Protein AF-A0A356KW93-F1 (afdb_monomer)

Nearest PDB structures (foldseek):
  8a6m-assembly1_A  TM=3.035E-01  e=6.232E+00  Homo sapiens

Solvent-accessible surface area (backbone atoms only — not comparable to full-atom values): 9875 Å² total; per-residue (Å²): 115,71,67,60,53,54,48,51,52,49,48,54,43,50,48,49,53,55,49,53,56,88,62,67,53,87,64,63,71,70,58,55,47,48,52,50,40,52,45,52,51,49,52,53,51,51,53,50,51,52,45,62,73,66,58,76,54,59,74,74,54,46,54,54,52,49,54,52,49,53,39,52,49,26,40,45,45,19,42,51,57,46,67,60,71,78,72,78,74,78,72,75,92,66,85,47,71,52,40,54,49,40,39,51,49,29,60,76,47,74,38,59,39,72,57,42,29,53,52,20,42,54,30,37,48,28,40,59,51,41,37,51,55,46,35,64,72,72,68,52,81,80,75,59,68,68,61,52,46,69,69,50,50,61,31,51,52,29,11,60,54,17,27,56,42,8,42,55,43,34,52,55,53,52,53,61,52,64,76,73,111

Mean predicted aligned error: 10.78 Å

Foldseek 3Di:
DVVVVLVVLVCLLVVVCVCVPPVPPDDPPLVVLLSVLSNVLSVLVVVLVCCVVVVVDDPVVNLVVLLVNLQVNLLSQLCSCQVDPNLVPDDADDPGVLLVSLQCSLLVHQDQLVVSLVSLVSSLVSNVVNNVVNCVVVVHDDDDPVSVCRVRVSSNVSSVNSSVSNVVNNVVVVVVVVVVD

Radius of gyration: 18.68 Å; Cα contacts (8 Å, |Δi|>4): 149; chains: 1; bounding box: 47×28×62 Å

Sequence (181 aa):
MSAVFAGVVAALVLSAFVLYGPLGWEAPHHLTHFLAAQTVLFLLSLGMAVVAWRRLLPARTTLKVGLAYQLLGALVLSVCAFSGDMLLQGVGVKLSWLAVWILLFPLLIPSRPLRSLVVSTLCATTAPAVFFVWSLAEGQALPRLPVLAETFLPYYVCAGLAVVPAWLVFDLGSAATTARD

Secondary structure (DSSP, 8-state):
-HHHHHHHHHHHHHHHHHHHTTT-----HHHHHHHHHHHHHHHHHHHHHHHHHTT-S-HHHHHHHHHHHHHHHHHHHHHHHHSSGGGTS-------HHHHHHHHHHHHS---HHHHHHHHHHHHHHHHHHHHHHHHHHTPPPPPHHHHHHHHHHHHHHHHHTHHHHHHHHHHHHHHHHTT-

Structure (mmCIF, N/CA/C/O backbone):
data_AF-A0A356KW93-F1
#
_entry.id   AF-A0A356KW93-F1
#
loop_
_atom_site.group_PDB
_atom_site.id
_atom_site.type_symbol
_atom_site.label_atom_id
_atom_site.label_alt_id
_atom_site.label_comp_id
_atom_site.label_asym_id
_atom_site.label_entity_id
_atom_site.label_seq_id
_atom_site.pdbx_PDB_ins_code
_atom_site.Cartn_x
_atom_site.Cartn_y
_atom_site.Cartn_z
_atom_site.occupancy
_atom_site.B_iso_or_equiv
_atom_site.auth_seq_id
_atom_site.auth_comp_id
_atom_site.auth_asym_id
_atom_site.auth_atom_id
_atom_site.pdbx_PDB_model_num
ATOM 1 N N . MET A 1 1 ? -21.348 15.995 -2.105 1.00 40.94 1 MET A N 1
ATOM 2 C CA . MET A 1 1 ? -19.996 15.973 -2.720 1.00 40.94 1 MET A CA 1
ATOM 3 C C . MET A 1 1 ? -19.480 14.563 -3.017 1.00 40.94 1 MET A C 1
ATOM 5 O O . MET A 1 1 ? -18.950 14.367 -4.098 1.00 40.94 1 MET A O 1
ATOM 9 N N . SER A 1 2 ? -19.682 13.566 -2.148 1.00 42.00 2 SER A N 1
ATOM 10 C CA . SER A 1 2 ? -19.229 12.172 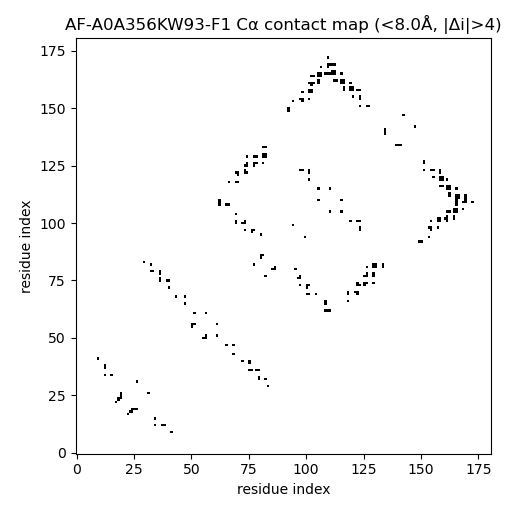-2.353 1.00 42.00 2 SER A CA 1
ATOM 11 C C . SER A 1 2 ? -19.864 11.442 -3.552 1.00 42.00 2 SER A C 1
ATOM 13 O O . SER A 1 2 ? -19.165 10.737 -4.273 1.00 42.00 2 SER A O 1
ATOM 15 N N . ALA A 1 3 ? -21.161 11.643 -3.811 1.00 38.50 3 ALA A N 1
ATOM 16 C CA . ALA A 1 3 ? -21.869 10.973 -4.912 1.00 38.50 3 ALA A CA 1
ATOM 17 C C . ALA A 1 3 ? -21.447 11.464 -6.309 1.00 38.50 3 ALA A C 1
ATOM 19 O O . ALA A 1 3 ? -21.365 10.675 -7.244 1.00 38.50 3 ALA A O 1
ATOM 20 N N . VAL A 1 4 ? -21.126 12.755 -6.437 1.00 41.69 4 VAL A N 1
ATOM 21 C CA . VAL A 1 4 ? -20.664 13.352 -7.701 1.00 41.69 4 VAL A CA 1
ATOM 22 C C . VAL A 1 4 ? -19.267 12.840 -8.044 1.00 41.69 4 VAL A C 1
ATOM 24 O O . VAL A 1 4 ? -19.012 12.479 -9.184 1.00 41.69 4 VAL A O 1
ATOM 27 N N . PHE A 1 5 ? -18.387 12.721 -7.047 1.00 45.88 5 PHE A N 1
ATOM 28 C CA . PHE A 1 5 ? -17.033 12.204 -7.247 1.00 45.88 5 PHE A CA 1
ATOM 29 C C . PHE A 1 5 ? -17.038 10.717 -7.631 1.00 45.88 5 PHE A C 1
ATOM 31 O O . PHE A 1 5 ? -16.378 10.321 -8.586 1.00 45.88 5 PHE A O 1
ATOM 38 N N . ALA A 1 6 ? -17.853 9.904 -6.948 1.00 49.62 6 ALA A N 1
ATOM 39 C CA . ALA A 1 6 ? -18.047 8.500 -7.305 1.00 49.62 6 ALA A CA 1
ATOM 40 C C . ALA A 1 6 ? -18.673 8.340 -8.701 1.00 49.62 6 ALA A C 1
ATOM 42 O O . ALA A 1 6 ? -18.260 7.465 -9.453 1.00 49.62 6 ALA A O 1
ATOM 43 N N . GLY A 1 7 ? -19.622 9.211 -9.061 1.00 47.44 7 GLY A N 1
ATOM 44 C CA . GLY A 1 7 ? -20.246 9.239 -10.382 1.00 47.44 7 GLY A CA 1
ATOM 45 C C . GLY A 1 7 ? -19.276 9.623 -11.496 1.00 47.44 7 GLY A C 1
ATOM 46 O O . GLY A 1 7 ? -19.290 8.991 -12.542 1.00 47.44 7 GLY A O 1
ATOM 47 N N . VAL A 1 8 ? -18.391 10.597 -11.268 1.00 55.81 8 VAL A N 1
ATOM 48 C CA . VAL A 1 8 ? -17.363 11.003 -12.240 1.00 55.81 8 VAL A CA 1
ATOM 49 C C . VAL A 1 8 ? -16.316 9.907 -12.419 1.00 55.81 8 VAL A C 1
ATOM 51 O O . VAL A 1 8 ? -15.980 9.582 -13.551 1.00 55.81 8 VAL A O 1
ATOM 54 N N . VAL A 1 9 ? -15.848 9.279 -11.335 1.00 58.38 9 VAL A N 1
ATOM 55 C CA . VAL A 1 9 ? -14.897 8.157 -11.428 1.00 58.38 9 VAL A CA 1
ATOM 56 C C . VAL A 1 9 ? -15.543 6.957 -12.117 1.00 58.38 9 VAL A C 1
ATOM 58 O O . VAL A 1 9 ? -14.952 6.400 -13.034 1.00 58.38 9 VAL A O 1
ATOM 61 N N . ALA A 1 10 ? -16.777 6.600 -11.751 1.00 59.19 10 ALA A N 1
ATOM 62 C CA . ALA A 1 10 ? -17.516 5.533 -12.417 1.00 59.19 10 ALA A CA 1
ATOM 63 C C . ALA A 1 10 ? -17.758 5.849 -13.898 1.00 59.19 10 ALA A C 1
ATOM 65 O O . ALA A 1 10 ? -17.590 4.968 -14.729 1.00 59.19 10 ALA A O 1
ATOM 66 N N . ALA A 1 11 ? -18.097 7.092 -14.245 1.00 54.97 11 ALA A N 1
ATOM 67 C CA . ALA A 1 11 ? -18.314 7.514 -15.626 1.00 54.97 11 ALA A CA 1
ATOM 68 C C . ALA A 1 11 ? -17.020 7.530 -16.449 1.00 54.97 11 ALA A C 1
ATOM 70 O O . ALA A 1 11 ? -17.058 7.165 -17.618 1.00 54.97 11 ALA A O 1
ATOM 71 N N . LEU A 1 12 ? -15.881 7.906 -15.859 1.00 62.28 12 LEU A N 1
ATOM 72 C CA . LEU A 1 12 ? -14.564 7.844 -16.506 1.00 62.28 12 LEU A CA 1
ATOM 73 C C . LEU A 1 12 ? -14.098 6.398 -16.710 1.00 62.28 12 LEU A C 1
ATOM 75 O O . LEU A 1 12 ? -13.551 6.061 -17.753 1.00 62.28 12 LEU A O 1
ATOM 79 N N . VAL A 1 13 ? -14.364 5.529 -15.736 1.00 61.47 13 VAL A N 1
ATOM 80 C CA . VAL A 1 13 ? -14.057 4.096 -15.808 1.00 61.47 13 VAL A CA 1
ATOM 81 C C . VAL A 1 13 ? -14.953 3.392 -16.831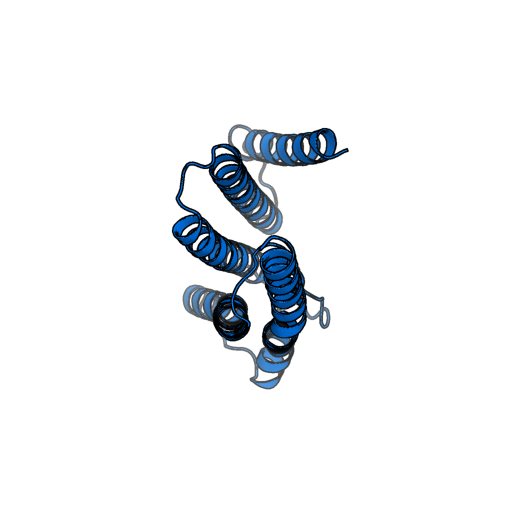 1.00 61.47 13 VAL A C 1
ATOM 83 O O . VAL A 1 13 ? -14.466 2.614 -17.647 1.00 61.47 13 VAL A O 1
ATOM 86 N N . LEU A 1 14 ? -16.255 3.686 -16.825 1.00 63.41 14 LEU A N 1
ATOM 87 C CA . LEU A 1 14 ? -17.223 3.113 -17.758 1.00 63.41 14 LEU A CA 1
ATOM 88 C C . LEU A 1 14 ? -16.985 3.628 -19.182 1.00 63.41 14 LEU A C 1
ATOM 90 O O . LEU A 1 14 ? -17.046 2.844 -20.123 1.00 63.41 14 LEU A O 1
ATOM 94 N N . SER A 1 15 ? -16.675 4.920 -19.348 1.00 56.88 15 SER A N 1
ATOM 95 C CA . SER A 1 15 ? -16.357 5.489 -20.660 1.00 56.88 15 SER A CA 1
ATOM 96 C C . SER A 1 15 ? -15.067 4.902 -21.217 1.00 56.88 15 SER A C 1
ATOM 98 O O . SER A 1 15 ? -15.058 4.505 -22.375 1.00 56.88 15 SER A O 1
ATOM 100 N N . ALA A 1 16 ? -14.028 4.726 -20.397 1.00 57.62 16 ALA A N 1
ATOM 101 C CA . ALA A 1 16 ? -12.811 4.030 -20.800 1.00 57.62 16 ALA A CA 1
ATOM 102 C C . ALA A 1 16 ? -13.094 2.572 -21.203 1.00 57.62 16 ALA A C 1
ATOM 104 O O . ALA A 1 16 ? -12.700 2.136 -22.280 1.00 57.62 16 ALA A O 1
ATOM 105 N N . PHE A 1 17 ? -13.835 1.817 -20.392 1.00 61.31 17 PHE A N 1
ATOM 106 C CA . PHE A 1 17 ? -14.139 0.416 -20.695 1.00 61.31 17 PHE A CA 1
ATOM 107 C C . PHE A 1 17 ? -14.950 0.252 -21.997 1.00 61.31 17 PHE A C 1
ATOM 109 O O . PHE A 1 17 ? -14.681 -0.647 -22.793 1.00 61.31 17 PHE A O 1
ATOM 116 N N . VAL A 1 18 ? -15.909 1.150 -22.247 1.00 60.44 18 VAL A N 1
ATOM 117 C CA . VAL A 1 18 ? -16.749 1.155 -23.459 1.00 60.44 18 VAL A CA 1
ATOM 118 C C . VAL A 1 18 ? -15.990 1.662 -24.690 1.00 60.44 18 VAL A C 1
ATOM 120 O O . VAL A 1 18 ? -16.213 1.156 -25.787 1.00 60.44 18 VAL A O 1
ATOM 123 N N . LEU A 1 19 ? -15.078 2.622 -24.533 1.00 57.19 19 LEU A N 1
ATOM 124 C CA . LEU A 1 19 ? -14.285 3.159 -25.643 1.00 57.19 19 LEU A CA 1
ATOM 125 C C . LEU A 1 19 ? -13.168 2.201 -26.089 1.00 57.19 19 LEU A C 1
ATOM 127 O O . LEU A 1 19 ? -12.881 2.138 -27.282 1.00 57.19 19 LEU A O 1
ATOM 131 N N . TYR A 1 20 ? -12.569 1.433 -25.172 1.00 59.28 20 TYR A N 1
ATOM 132 C CA . TYR A 1 20 ? -11.391 0.598 -25.467 1.00 59.28 20 TYR A CA 1
ATOM 133 C C . TYR A 1 20 ? -11.681 -0.900 -25.627 1.00 59.28 20 TYR A C 1
ATOM 135 O O . TYR A 1 20 ? -10.829 -1.627 -26.126 1.00 59.28 20 TYR A O 1
ATOM 143 N N . GLY A 1 21 ? -12.862 -1.379 -25.225 1.00 60.81 21 GLY A N 1
ATOM 144 C CA . GLY A 1 21 ? -13.281 -2.764 -25.457 1.00 60.81 21 GLY A CA 1
ATOM 145 C C . GLY A 1 21 ? -13.920 -2.955 -26.841 1.00 60.81 21 GLY A C 1
ATOM 146 O O . GLY A 1 21 ? -13.260 -3.408 -27.772 1.00 60.81 21 GLY A O 1
ATOM 147 N N . PRO A 1 22 ? -15.211 -2.622 -27.008 1.00 51.94 22 PRO A N 1
ATOM 148 C CA . PRO A 1 22 ? -15.958 -2.910 -28.234 1.00 51.94 22 PRO A CA 1
ATOM 149 C C . PRO A 1 22 ? -15.633 -1.990 -29.424 1.00 51.94 22 PRO A C 1
ATOM 151 O O . PRO A 1 22 ? -15.967 -2.347 -30.550 1.00 51.94 22 PRO A O 1
ATOM 154 N N . LEU A 1 23 ? -15.008 -0.824 -29.203 1.00 55.50 23 LEU A N 1
ATOM 155 C CA . LEU A 1 23 ? -14.751 0.167 -30.262 1.00 55.50 23 LEU A CA 1
ATOM 156 C C . LEU A 1 23 ? -13.373 0.049 -30.940 1.00 55.50 23 LEU A C 1
ATOM 158 O O . LEU A 1 23 ? -13.139 0.738 -31.930 1.00 55.50 23 LEU A O 1
ATOM 162 N N . GLY A 1 24 ? -12.471 -0.806 -30.442 1.00 54.22 24 GLY A N 1
ATOM 163 C CA . GLY A 1 24 ? -11.202 -1.128 -31.113 1.00 54.22 24 GLY A CA 1
ATOM 164 C C . GLY A 1 24 ? -10.213 0.036 -31.272 1.00 54.22 24 GLY A C 1
ATOM 165 O O . GLY A 1 24 ? -9.343 -0.018 -32.137 1.00 54.22 24 GLY A O 1
ATOM 166 N N . TRP A 1 25 ? -10.336 1.101 -30.476 1.00 55.28 25 TRP A N 1
ATOM 167 C CA . TRP A 1 25 ? -9.416 2.236 -30.548 1.00 55.28 25 TRP A CA 1
ATOM 168 C C . TRP A 1 25 ? -8.081 1.860 -29.888 1.00 55.28 25 TRP A C 1
ATOM 170 O O . TRP A 1 25 ? -8.015 1.734 -28.664 1.00 55.28 25 TRP A O 1
ATOM 180 N N . GLU A 1 26 ? -7.020 1.672 -30.682 1.00 53.53 26 GLU A N 1
ATOM 181 C CA . GLU A 1 26 ? -5.676 1.379 -30.166 1.00 53.53 26 GLU A CA 1
ATOM 182 C C . GLU A 1 26 ? -5.106 2.601 -29.435 1.00 53.53 26 GLU A C 1
ATOM 184 O O . GLU A 1 26 ? -4.466 3.483 -30.009 1.00 53.53 26 GLU A O 1
ATOM 189 N N . ALA A 1 27 ? -5.393 2.685 -28.139 1.00 53.81 27 ALA A N 1
ATOM 190 C CA . ALA A 1 27 ? -4.701 3.594 -27.250 1.00 53.81 27 ALA A CA 1
ATOM 191 C C . ALA A 1 27 ? -3.263 3.098 -27.049 1.00 53.81 27 ALA A C 1
ATOM 193 O O . ALA A 1 27 ? -3.026 1.889 -26.976 1.00 53.81 27 ALA A O 1
ATOM 194 N N . PRO A 1 28 ? -2.291 4.008 -26.905 1.00 60.59 28 PRO A N 1
ATOM 195 C CA . PRO A 1 28 ? -0.930 3.602 -26.612 1.00 60.59 28 PRO A CA 1
ATOM 196 C C . PRO A 1 28 ? -0.894 2.816 -25.288 1.00 60.59 28 PRO A C 1
ATOM 198 O O . PRO A 1 28 ? -1.520 3.216 -24.304 1.00 60.59 28 PRO A O 1
ATOM 201 N N . HIS A 1 29 ? -0.171 1.690 -25.268 1.00 58.84 29 HIS A N 1
ATOM 202 C CA . HIS A 1 29 ? -0.246 0.645 -24.229 1.00 58.84 29 HIS A CA 1
ATOM 203 C C . HIS A 1 29 ? -0.123 1.147 -22.774 1.00 58.84 29 HIS A C 1
ATOM 205 O O . HIS A 1 29 ? -0.679 0.556 -21.853 1.00 58.84 29 HIS A O 1
ATOM 211 N N . HIS A 1 30 ? 0.552 2.274 -22.536 1.00 57.91 30 HIS A N 1
ATOM 212 C CA . HIS A 1 30 ? 0.673 2.868 -21.200 1.00 57.91 30 HIS A CA 1
ATOM 213 C C . HIS A 1 30 ? -0.668 3.367 -20.628 1.00 57.91 30 HIS A C 1
ATOM 215 O O . HIS A 1 30 ? -0.897 3.292 -19.419 1.00 57.91 30 HIS A O 1
ATOM 221 N N . LEU A 1 31 ? -1.579 3.850 -21.478 1.00 61.41 31 LEU A N 1
ATOM 222 C CA . LEU A 1 31 ? -2.868 4.386 -21.044 1.00 61.41 31 LEU A CA 1
ATOM 223 C C . LEU A 1 31 ? -3.844 3.260 -20.669 1.00 61.41 31 LEU A C 1
ATOM 225 O O . LEU A 1 31 ? -4.593 3.389 -19.701 1.00 61.41 31 LEU A O 1
ATOM 229 N N . THR A 1 32 ? -3.794 2.126 -21.374 1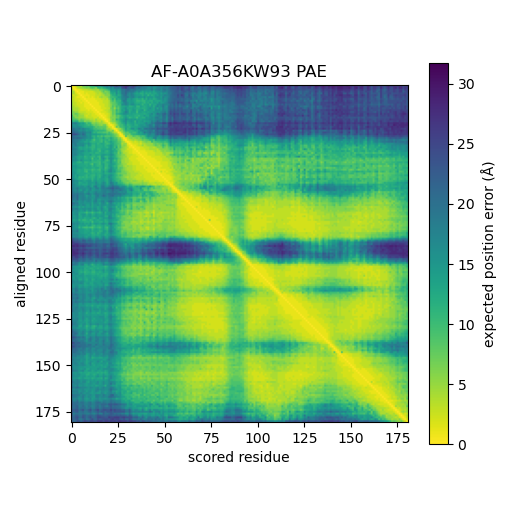.00 63.84 32 THR A N 1
ATOM 230 C CA . THR A 1 32 ? -4.658 0.967 -21.103 1.00 63.84 32 THR A CA 1
ATOM 231 C C . THR A 1 32 ? -4.333 0.309 -19.764 1.00 63.84 32 THR A C 1
ATOM 233 O O . THR A 1 32 ? -5.253 -0.017 -19.013 1.00 63.84 32 THR A O 1
ATOM 236 N N . HIS A 1 33 ? -3.049 0.171 -19.409 1.00 63.53 33 HIS A N 1
ATOM 237 C CA . HIS A 1 33 ? -2.645 -0.379 -18.107 1.00 63.53 33 HIS A CA 1
ATOM 238 C C . HIS A 1 33 ? -3.065 0.526 -16.943 1.00 63.53 33 HIS A C 1
ATOM 240 O O . HIS A 1 33 ? -3.594 0.036 -15.942 1.00 63.53 33 HIS A O 1
ATOM 246 N N . PHE A 1 34 ? -2.912 1.844 -17.100 1.00 63.97 34 PHE A N 1
ATOM 247 C CA . PHE A 1 34 ? -3.314 2.820 -16.088 1.00 63.97 34 PHE A CA 1
ATOM 248 C C . PHE A 1 34 ? -4.828 2.816 -15.833 1.00 63.97 34 PHE A C 1
ATOM 250 O O . PHE A 1 34 ? -5.276 2.763 -14.684 1.00 63.97 34 PHE A O 1
ATOM 257 N N . LEU A 1 35 ? -5.627 2.804 -16.902 1.00 64.69 35 LEU A N 1
ATOM 258 C CA . LEU A 1 35 ? -7.087 2.762 -16.811 1.00 64.69 35 LEU A CA 1
ATOM 259 C C . LEU A 1 35 ? -7.588 1.424 -16.253 1.00 64.69 35 LEU A C 1
ATOM 261 O O . LEU A 1 35 ? -8.484 1.408 -15.405 1.00 64.69 35 LEU A O 1
ATOM 265 N N . ALA A 1 36 ? -6.986 0.300 -16.651 1.00 66.56 36 ALA A N 1
ATOM 266 C CA . ALA A 1 36 ? -7.317 -1.012 -16.099 1.00 66.56 36 ALA A CA 1
ATOM 267 C C . ALA A 1 36 ? -7.038 -1.077 -14.587 1.00 66.56 36 ALA A C 1
ATOM 269 O O . ALA A 1 36 ? -7.906 -1.500 -13.820 1.00 66.56 36 ALA A O 1
ATOM 270 N N . ALA A 1 37 ? -5.880 -0.586 -14.133 1.00 67.12 37 ALA A N 1
ATOM 271 C CA . ALA A 1 37 ? -5.537 -0.534 -12.713 1.00 67.12 37 ALA A CA 1
ATOM 272 C C . ALA A 1 37 ? -6.509 0.345 -11.906 1.00 67.12 37 ALA A C 1
ATOM 274 O O . ALA A 1 37 ? -6.963 -0.067 -10.836 1.00 67.12 37 ALA A O 1
ATOM 275 N N . GLN A 1 38 ? -6.896 1.517 -12.429 1.00 68.06 38 GLN A N 1
ATOM 276 C CA . GLN A 1 38 ? -7.917 2.368 -11.802 1.00 68.06 38 GLN A CA 1
ATOM 277 C C . GLN A 1 38 ? -9.272 1.667 -11.696 1.00 68.06 38 GLN A C 1
ATOM 279 O O . GLN A 1 38 ? -9.924 1.745 -10.656 1.00 68.06 38 GLN A O 1
ATOM 284 N N . THR A 1 39 ? -9.677 0.951 -12.744 1.00 67.56 39 THR A N 1
ATOM 285 C CA . THR A 1 39 ? -10.937 0.199 -12.774 1.00 67.56 39 THR A CA 1
ATOM 286 C C . THR A 1 39 ? -10.946 -0.893 -11.705 1.00 67.56 39 THR A C 1
ATOM 288 O O . THR A 1 39 ? -11.894 -1.001 -10.928 1.00 67.56 39 THR A O 1
ATOM 291 N N . VAL A 1 40 ? -9.857 -1.660 -11.601 1.00 71.81 40 VAL A N 1
ATOM 292 C CA . VAL A 1 40 ? -9.695 -2.709 -10.583 1.00 71.81 40 VAL A CA 1
ATOM 293 C C . VAL A 1 40 ? -9.719 -2.115 -9.173 1.00 71.81 40 VAL A C 1
ATOM 295 O O . VAL A 1 40 ? -10.448 -2.612 -8.315 1.00 71.81 40 VAL A O 1
ATOM 298 N N . LEU A 1 41 ? -8.988 -1.022 -8.927 1.00 73.94 41 LEU A N 1
ATOM 299 C CA . LEU A 1 41 ? -8.996 -0.334 -7.631 1.00 73.94 41 LEU A CA 1
ATOM 300 C C . LEU A 1 41 ? -10.379 0.208 -7.272 1.00 73.94 41 LEU A C 1
ATOM 302 O O . LEU A 1 41 ? -10.795 0.097 -6.117 1.00 73.94 41 LEU A O 1
ATOM 306 N N . PHE A 1 42 ? -11.106 0.766 -8.241 1.00 75.50 42 PHE A N 1
ATOM 307 C CA . PHE A 1 42 ? -12.462 1.260 -8.036 1.00 75.50 42 PHE A CA 1
ATOM 308 C C . PHE A 1 42 ? -13.418 0.126 -7.653 1.00 75.50 42 PHE A C 1
ATOM 310 O O . PHE A 1 42 ? -14.146 0.245 -6.669 1.00 75.50 42 PHE A O 1
ATOM 317 N N . LEU A 1 43 ? -13.374 -1.001 -8.369 1.00 74.38 43 LEU A N 1
ATOM 318 C CA . LEU A 1 43 ? -14.199 -2.172 -8.067 1.00 74.38 43 LEU A CA 1
ATOM 319 C C . LEU A 1 43 ? -13.863 -2.776 -6.698 1.00 74.38 43 LEU A C 1
ATOM 321 O O . LEU A 1 43 ? -14.776 -3.092 -5.933 1.00 74.38 43 LEU A O 1
ATOM 325 N N . LEU A 1 44 ? -12.576 -2.875 -6.348 1.00 75.81 44 LEU A N 1
ATOM 326 C CA . LEU A 1 44 ? -12.145 -3.320 -5.020 1.00 75.81 44 LEU A CA 1
ATOM 327 C C . LEU A 1 44 ? -12.637 -2.361 -3.922 1.00 75.81 44 LEU A C 1
ATOM 329 O O . LEU A 1 44 ? -13.173 -2.813 -2.909 1.00 75.81 44 LEU A O 1
ATOM 333 N N . SER A 1 45 ? -12.520 -1.046 -4.144 1.00 75.56 45 SER A N 1
ATOM 334 C CA . SER A 1 45 ? -13.013 -0.008 -3.225 1.00 75.56 45 SER A CA 1
ATOM 335 C C . SER A 1 45 ? -14.521 -0.117 -3.013 1.00 75.56 45 SER A C 1
ATOM 337 O O . SER A 1 45 ? -15.000 -0.064 -1.880 1.00 75.56 45 SER A O 1
ATOM 339 N N . LEU A 1 46 ? -15.275 -0.290 -4.101 1.00 79.12 46 LEU A N 1
ATOM 340 C CA . LEU A 1 46 ? -16.728 -0.408 -4.074 1.00 79.12 46 LEU A CA 1
ATOM 341 C C . LEU A 1 46 ? -17.163 -1.686 -3.351 1.00 79.12 46 LEU A C 1
ATOM 343 O O . LEU A 1 46 ? -18.049 -1.632 -2.500 1.00 79.12 46 LEU A O 1
ATOM 347 N N . GLY A 1 47 ? -16.507 -2.816 -3.626 1.00 75.62 47 GLY A N 1
ATOM 348 C CA . GLY A 1 47 ? -16.748 -4.077 -2.925 1.00 75.62 47 GLY A CA 1
ATOM 349 C C . GLY A 1 47 ? -16.533 -3.939 -1.417 1.00 75.62 47 GLY A C 1
ATOM 350 O O . GLY A 1 47 ? -17.403 -4.310 -0.627 1.00 75.62 47 GLY A O 1
ATOM 351 N N . MET A 1 48 ? -15.426 -3.314 -1.009 1.00 73.75 48 MET A N 1
ATOM 352 C CA . MET A 1 48 ? -15.149 -3.030 0.400 1.00 73.75 48 MET A CA 1
ATOM 353 C C . MET A 1 48 ? -16.178 -2.095 1.034 1.00 73.75 48 MET A C 1
ATOM 355 O O . MET A 1 48 ? -16.629 -2.358 2.151 1.00 73.75 48 MET A O 1
ATOM 359 N N . ALA A 1 49 ? -16.592 -1.042 0.328 1.00 77.12 49 ALA A N 1
ATOM 360 C CA . ALA A 1 49 ? -17.622 -0.124 0.802 1.00 77.12 49 ALA A CA 1
ATOM 361 C C . ALA A 1 49 ? -18.960 -0.844 1.025 1.00 77.12 49 ALA A C 1
ATOM 363 O O . ALA A 1 49 ? -19.594 -0.650 2.060 1.00 77.12 49 ALA A O 1
ATOM 364 N N . VAL A 1 50 ? -19.362 -1.732 0.111 1.00 75.00 50 VAL A N 1
ATOM 365 C CA . VAL A 1 50 ? -20.588 -2.535 0.246 1.00 75.00 50 VAL A CA 1
ATOM 366 C C . VAL A 1 50 ? -20.499 -3.490 1.437 1.00 75.00 50 VAL A C 1
ATOM 368 O O . VAL A 1 50 ? -21.447 -3.563 2.220 1.00 75.00 50 VAL A O 1
ATOM 371 N N . VAL A 1 51 ? -19.371 -4.185 1.616 1.00 74.88 51 VAL A N 1
ATOM 372 C CA . VAL A 1 51 ? -19.151 -5.092 2.758 1.00 74.88 51 VAL A CA 1
ATOM 373 C C . VAL A 1 51 ? -19.214 -4.338 4.086 1.00 74.88 51 VAL A C 1
ATOM 375 O O . VAL A 1 51 ? -19.872 -4.800 5.024 1.00 74.88 51 VAL A O 1
ATOM 378 N N . ALA A 1 52 ? -18.582 -3.165 4.153 1.00 74.12 52 ALA A N 1
ATOM 379 C CA . ALA A 1 52 ? -18.587 -2.311 5.334 1.00 74.12 52 ALA A CA 1
ATOM 380 C C . ALA A 1 52 ? -19.986 -1.749 5.633 1.00 74.12 52 ALA A C 1
ATOM 382 O O . ALA A 1 52 ? -20.449 -1.830 6.772 1.00 74.12 52 ALA A O 1
ATOM 383 N N . TRP A 1 53 ? -20.694 -1.237 4.621 1.00 74.06 53 TRP A N 1
ATOM 384 C CA . TRP A 1 53 ? -22.037 -0.675 4.786 1.00 74.06 53 TRP A CA 1
ATOM 385 C C . TRP A 1 53 ? -23.073 -1.711 5.186 1.00 74.06 53 TRP A C 1
ATOM 387 O O . TRP A 1 53 ? -23.891 -1.451 6.066 1.00 74.06 53 TRP A O 1
ATOM 397 N N . ARG A 1 54 ? -23.035 -2.897 4.581 1.00 76.31 54 ARG A N 1
ATOM 398 C CA . ARG A 1 54 ? -24.006 -3.954 4.875 1.00 76.31 54 ARG A CA 1
ATOM 399 C C . ARG A 1 54 ? -23.690 -4.730 6.154 1.00 76.31 54 ARG A C 1
ATOM 401 O O . ARG A 1 54 ? -24.434 -5.647 6.483 1.00 76.31 54 ARG A O 1
ATOM 408 N N . ARG A 1 55 ? -22.608 -4.376 6.869 1.00 72.50 55 ARG A N 1
ATOM 409 C CA . ARG A 1 55 ? -22.125 -5.061 8.083 1.00 72.50 55 ARG A CA 1
ATOM 410 C C . ARG A 1 55 ? -22.100 -6.586 7.920 1.00 72.50 55 ARG A C 1
ATOM 412 O O . ARG A 1 55 ? -22.418 -7.320 8.849 1.00 72.50 55 ARG A O 1
ATOM 419 N N . LEU A 1 56 ? -21.720 -7.057 6.730 1.00 71.06 56 LEU A N 1
ATOM 420 C CA . LEU A 1 56 ? -21.813 -8.477 6.361 1.00 71.06 56 LEU A CA 1
ATOM 421 C C . LEU A 1 56 ? -20.869 -9.365 7.177 1.00 71.06 56 LEU A C 1
ATOM 423 O O . LEU A 1 56 ? -21.027 -10.581 7.186 1.00 71.06 56 LEU A O 1
ATOM 427 N N . LEU A 1 57 ? -19.874 -8.766 7.837 1.00 78.44 57 LEU A N 1
ATOM 428 C CA . LEU A 1 57 ? -18.826 -9.475 8.552 1.00 78.44 57 LEU A CA 1
ATOM 429 C C . LEU A 1 57 ? -18.705 -9.001 10.010 1.00 78.44 57 LEU A C 1
ATOM 431 O O . LEU A 1 57 ? -18.858 -7.808 10.292 1.00 78.44 57 LEU A O 1
ATOM 435 N N . PRO A 1 58 ? -18.350 -9.910 10.939 1.00 82.31 58 PRO A N 1
ATOM 436 C CA . PRO A 1 58 ? -17.980 -9.550 12.303 1.00 82.31 58 PRO A CA 1
ATOM 437 C C . PRO A 1 58 ? -16.802 -8.569 12.327 1.00 82.31 58 PRO A C 1
ATOM 439 O O . PRO A 1 58 ? -15.874 -8.693 11.526 1.00 82.31 58 PRO A O 1
ATOM 442 N N . ALA A 1 59 ? -16.766 -7.663 13.312 1.00 75.25 59 ALA A N 1
ATOM 443 C CA . ALA A 1 59 ? -15.752 -6.603 13.418 1.00 75.25 59 ALA A CA 1
ATOM 444 C C . ALA A 1 59 ? -14.296 -7.106 13.306 1.00 75.25 59 ALA A C 1
ATOM 446 O O . ALA A 1 59 ? -13.461 -6.481 12.654 1.00 75.25 59 ALA A O 1
ATOM 447 N N . ARG A 1 60 ? -13.990 -8.281 13.879 1.00 77.19 60 ARG A N 1
ATOM 448 C CA . ARG A 1 60 ? -12.656 -8.902 13.780 1.00 77.19 60 ARG A CA 1
ATOM 449 C C . ARG A 1 60 ? -12.286 -9.300 12.349 1.00 77.19 60 ARG A C 1
ATOM 451 O O . ARG A 1 60 ? -11.119 -9.204 11.978 1.00 77.19 60 ARG A O 1
ATOM 458 N N . THR A 1 61 ? -13.254 -9.766 11.566 1.00 79.69 61 THR A N 1
ATOM 459 C CA . THR A 1 61 ? -13.051 -10.183 10.175 1.00 79.69 61 THR A CA 1
ATOM 460 C C . THR A 1 61 ? -12.933 -8.964 9.270 1.00 79.69 61 THR A C 1
ATOM 462 O O . THR A 1 61 ? -12.037 -8.931 8.434 1.00 79.69 61 THR A O 1
ATOM 465 N N . THR A 1 62 ? -13.733 -7.919 9.497 1.00 77.25 62 THR A N 1
ATOM 466 C CA . THR A 1 62 ? -13.656 -6.652 8.749 1.00 77.25 62 THR A CA 1
ATOM 467 C C . THR A 1 62 ? -12.266 -6.018 8.824 1.00 77.25 62 THR A C 1
ATOM 469 O O . THR A 1 62 ? -11.745 -5.574 7.806 1.00 77.25 62 THR A O 1
ATOM 472 N N . LEU A 1 63 ? -11.609 -6.064 9.990 1.00 78.00 63 LEU A N 1
ATOM 473 C CA . LEU A 1 63 ? -10.225 -5.593 10.137 1.00 78.00 63 LEU A CA 1
ATOM 474 C C . LEU A 1 63 ? -9.231 -6.410 9.295 1.00 78.00 63 LEU A C 1
ATOM 476 O O . LEU A 1 63 ? -8.346 -5.837 8.667 1.00 78.00 63 LEU A O 1
ATOM 480 N N . LYS A 1 64 ? -9.369 -7.744 9.252 1.00 82.00 64 LYS A N 1
ATOM 481 C CA . LYS A 1 64 ? -8.497 -8.606 8.431 1.00 82.00 64 LYS A CA 1
ATOM 482 C C . LYS A 1 64 ? -8.696 -8.353 6.938 1.00 82.00 64 LYS A C 1
ATOM 484 O O . LYS A 1 64 ? -7.717 -8.251 6.207 1.00 82.00 64 LYS A O 1
ATOM 489 N N . VAL A 1 65 ? -9.950 -8.237 6.504 1.00 81.38 65 VAL A N 1
ATOM 490 C CA . VAL A 1 65 ? -10.298 -7.958 5.104 1.00 81.38 65 VAL A CA 1
ATOM 491 C C . VAL A 1 65 ? -9.793 -6.574 4.697 1.00 81.38 65 VAL A C 1
ATOM 493 O O . VAL A 1 65 ? -9.248 -6.421 3.613 1.00 81.38 65 VAL A O 1
ATOM 496 N N . GLY A 1 66 ? -9.881 -5.588 5.590 1.00 82.19 66 GLY A N 1
ATOM 497 C CA . GLY A 1 66 ? -9.291 -4.271 5.392 1.00 82.19 66 GLY A CA 1
ATOM 498 C C . GLY A 1 66 ? -7.780 -4.313 5.151 1.00 82.19 66 GLY A C 1
ATOM 499 O O . GLY A 1 66 ? -7.299 -3.752 4.175 1.00 82.19 66 GLY A O 1
ATOM 500 N N . LEU A 1 67 ? -7.027 -5.041 5.979 1.00 83.94 67 LEU A N 1
ATOM 501 C CA . LEU A 1 67 ? -5.581 -5.215 5.772 1.00 83.94 67 LEU A CA 1
ATOM 502 C C . LEU A 1 67 ? -5.262 -5.953 4.461 1.00 83.94 67 LEU A C 1
ATOM 504 O O . LEU A 1 67 ? -4.312 -5.598 3.768 1.00 83.94 67 LEU A O 1
ATOM 508 N N . ALA A 1 68 ? -6.067 -6.953 4.091 1.00 84.75 68 ALA A N 1
ATOM 509 C CA . ALA A 1 68 ? -5.927 -7.627 2.801 1.00 84.75 68 ALA A CA 1
ATOM 510 C C . ALA A 1 68 ? -6.191 -6.665 1.630 1.00 84.75 68 ALA A C 1
ATOM 512 O O . ALA A 1 68 ? -5.450 -6.667 0.650 1.00 84.75 68 ALA A O 1
ATOM 513 N N . TYR A 1 69 ? -7.196 -5.796 1.753 1.00 83.44 69 TYR A N 1
ATOM 514 C CA . TYR A 1 69 ? -7.494 -4.757 0.772 1.00 83.44 69 TYR A CA 1
ATOM 515 C C . TYR A 1 69 ? -6.358 -3.732 0.639 1.00 83.44 69 TYR A C 1
ATOM 517 O O . TYR A 1 69 ? -6.023 -3.351 -0.480 1.00 83.44 69 TYR A O 1
ATOM 525 N N . GLN A 1 70 ? -5.705 -3.347 1.742 1.00 88.25 70 GLN A N 1
ATOM 526 C CA . GLN A 1 70 ? -4.510 -2.497 1.702 1.00 88.25 70 GLN A CA 1
ATOM 527 C C . GLN A 1 70 ? -3.430 -3.096 0.804 1.00 88.25 70 GLN A C 1
ATOM 529 O O . GLN A 1 70 ? -2.905 -2.407 -0.071 1.00 88.25 70 GLN A O 1
ATOM 534 N N . LEU A 1 71 ? -3.132 -4.380 1.019 1.00 88.56 71 LEU A N 1
ATOM 535 C CA . LEU A 1 71 ? -2.086 -5.105 0.309 1.00 88.56 71 LEU A CA 1
ATOM 536 C C . LEU A 1 71 ? -2.439 -5.311 -1.166 1.00 88.56 71 LEU A C 1
ATOM 538 O O . LEU A 1 71 ? -1.592 -5.119 -2.032 1.00 88.56 71 LEU A O 1
ATOM 542 N N . LEU A 1 72 ? -3.697 -5.646 -1.464 1.00 85.56 72 LEU A N 1
ATOM 543 C CA . LEU A 1 72 ? -4.184 -5.752 -2.840 1.00 85.56 72 LEU A CA 1
ATOM 544 C C . LEU A 1 72 ? -4.104 -4.406 -3.565 1.00 85.56 72 LEU A C 1
ATOM 546 O O . LEU A 1 72 ? -3.637 -4.352 -4.699 1.00 85.56 72 LEU A O 1
ATOM 550 N N . GLY A 1 73 ? -4.496 -3.314 -2.905 1.00 83.44 73 GLY A N 1
ATOM 551 C CA . GLY A 1 73 ? -4.359 -1.967 -3.453 1.00 83.44 73 GLY A CA 1
ATOM 552 C C . GLY A 1 73 ? -2.900 -1.607 -3.732 1.00 83.44 73 GLY A C 1
ATOM 553 O O . GLY A 1 73 ? -2.580 -1.137 -4.822 1.00 83.44 73 GLY A O 1
ATOM 554 N N . ALA A 1 74 ? -2.000 -1.912 -2.794 1.00 87.44 74 ALA A N 1
ATOM 555 C CA . ALA A 1 74 ? -0.564 -1.711 -2.962 1.00 87.44 74 ALA A CA 1
ATOM 556 C C . ALA A 1 74 ? 0.002 -2.515 -4.142 1.00 87.44 74 ALA A C 1
ATOM 558 O O . ALA A 1 74 ? 0.781 -1.980 -4.932 1.00 87.44 74 ALA A O 1
ATOM 559 N N . LEU A 1 75 ? -0.442 -3.762 -4.317 1.00 85.38 75 LEU A N 1
ATOM 560 C CA . LEU A 1 75 ? -0.049 -4.603 -5.442 1.00 85.38 75 LEU A CA 1
ATOM 561 C C . LEU A 1 75 ? -0.519 -4.017 -6.776 1.00 85.38 75 LEU A C 1
ATOM 563 O O . LEU A 1 75 ? 0.292 -3.885 -7.684 1.00 85.38 75 LEU A O 1
ATOM 567 N N . VAL A 1 76 ? -1.788 -3.614 -6.895 1.00 81.56 76 VAL A N 1
ATOM 568 C CA . VAL A 1 76 ? -2.322 -3.022 -8.137 1.00 81.56 76 VAL A CA 1
ATOM 569 C C . VAL A 1 76 ? -1.601 -1.719 -8.481 1.00 81.56 76 VAL A C 1
ATOM 571 O O . VAL A 1 76 ? -1.244 -1.502 -9.637 1.00 81.56 76 VAL A O 1
ATOM 574 N N . LEU A 1 77 ? -1.325 -0.876 -7.484 1.00 83.06 77 LEU A N 1
ATOM 575 C CA . LEU A 1 77 ? -0.546 0.349 -7.675 1.00 83.06 77 LEU A CA 1
ATOM 576 C C . LEU A 1 77 ? 0.898 0.064 -8.078 1.00 83.06 77 LEU A C 1
ATOM 578 O O . LEU A 1 77 ? 1.447 0.782 -8.907 1.00 83.06 77 LEU A O 1
ATOM 582 N N . SER A 1 78 ? 1.496 -0.989 -7.525 1.00 82.81 78 SER A N 1
ATOM 583 C CA . SER A 1 78 ? 2.847 -1.423 -7.883 1.00 82.81 78 SER A CA 1
ATOM 584 C C . SER A 1 78 ? 2.893 -1.948 -9.313 1.00 82.81 78 SER A C 1
ATOM 586 O O . SER A 1 78 ? 3.751 -1.526 -10.076 1.00 82.81 78 SER A O 1
ATOM 588 N N . VAL A 1 79 ? 1.940 -2.796 -9.713 1.00 80.56 79 VAL A N 1
ATOM 589 C CA . VAL A 1 79 ? 1.791 -3.230 -11.110 1.00 80.56 79 VAL A CA 1
ATOM 590 C C . VAL A 1 79 ? 1.669 -2.010 -12.003 1.00 80.56 79 VAL A C 1
ATOM 592 O O . VAL A 1 79 ? 2.490 -1.845 -12.881 1.00 80.56 79 VAL A O 1
ATOM 595 N N . CYS A 1 80 ? 0.760 -1.086 -11.713 1.00 75.50 80 CYS A N 1
ATOM 596 C CA . CYS A 1 80 ? 0.567 0.096 -12.545 1.00 75.50 80 CYS A CA 1
ATOM 597 C C . CYS A 1 80 ? 1.800 1.015 -12.645 1.00 75.50 80 CYS A C 1
ATOM 599 O O . CYS A 1 80 ? 1.991 1.669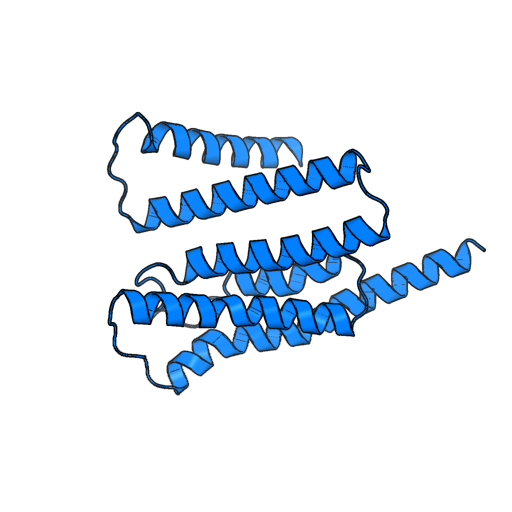 -13.665 1.00 75.50 80 CYS A O 1
ATOM 601 N N . ALA A 1 81 ? 2.603 1.106 -11.582 1.00 74.31 81 ALA A N 1
ATOM 602 C CA . ALA A 1 81 ? 3.785 1.964 -11.542 1.00 74.31 81 ALA A CA 1
ATOM 603 C C . ALA A 1 81 ? 5.014 1.334 -12.215 1.00 74.31 81 ALA A C 1
ATOM 605 O O . ALA A 1 81 ? 5.874 2.067 -12.697 1.00 74.31 81 ALA A O 1
ATOM 606 N N . PHE A 1 82 ? 5.106 0.001 -12.221 1.00 75.62 82 PHE A N 1
ATOM 607 C CA . PHE A 1 82 ? 6.285 -0.741 -12.677 1.00 75.62 82 PHE A CA 1
ATOM 608 C C . PHE A 1 82 ? 6.019 -1.647 -13.894 1.00 75.62 82 PHE A C 1
ATOM 610 O O . PHE A 1 82 ? 6.962 -2.226 -14.421 1.00 75.62 82 PHE A O 1
ATOM 617 N N . SER A 1 83 ? 4.771 -1.771 -14.362 1.00 65.62 83 SER A N 1
ATOM 618 C CA . SER A 1 83 ? 4.439 -2.402 -15.642 1.00 65.62 83 SER A CA 1
ATOM 619 C C . SER A 1 83 ? 4.710 -1.401 -16.771 1.00 65.62 83 SER A C 1
ATOM 621 O O . SER A 1 83 ? 3.903 -0.498 -17.008 1.00 65.62 83 SER A O 1
ATOM 623 N N . GLY A 1 84 ? 5.856 -1.549 -17.438 1.00 59.31 84 GLY A N 1
ATOM 624 C CA . GLY A 1 84 ? 6.331 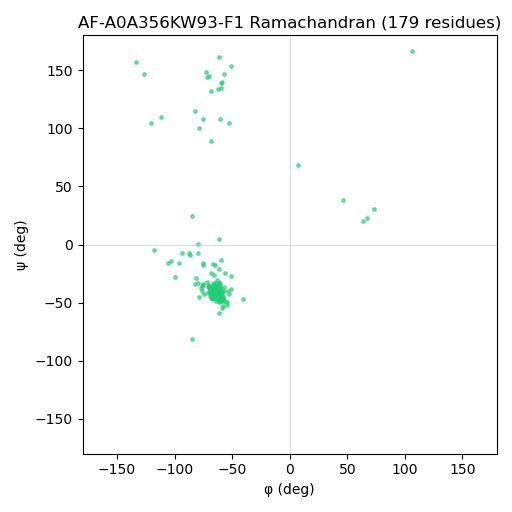-0.679 -18.521 1.00 59.31 84 GLY A CA 1
ATOM 625 C C . GLY A 1 84 ? 7.480 0.262 -18.122 1.00 59.31 84 GLY A C 1
ATOM 626 O O . GLY A 1 84 ? 7.757 0.470 -16.943 1.00 59.31 84 GLY A O 1
ATOM 627 N N . ASP A 1 85 ? 8.132 0.874 -19.118 1.00 53.72 85 ASP A N 1
ATOM 628 C CA . ASP A 1 85 ? 9.364 1.695 -19.007 1.00 53.72 85 ASP A CA 1
ATOM 629 C C . ASP A 1 85 ? 9.266 2.973 -18.133 1.00 53.72 85 ASP A C 1
ATOM 631 O O . ASP A 1 85 ? 10.210 3.762 -18.040 1.00 53.72 85 ASP A O 1
ATOM 635 N N . MET A 1 86 ? 8.134 3.214 -17.471 1.00 50.81 86 MET A N 1
ATOM 636 C CA . MET A 1 86 ? 7.738 4.511 -16.910 1.00 50.81 86 MET A CA 1
ATOM 637 C C . MET A 1 86 ? 8.637 5.028 -15.767 1.00 50.81 86 MET A C 1
ATOM 639 O O . MET A 1 86 ? 8.630 6.228 -15.491 1.00 50.81 86 MET A O 1
ATOM 643 N N . LEU A 1 87 ? 9.441 4.170 -15.126 1.00 51.50 87 LEU A N 1
ATOM 644 C CA . LEU A 1 87 ? 10.371 4.569 -14.055 1.00 51.50 87 LEU A CA 1
ATOM 645 C C . LEU A 1 87 ? 11.849 4.604 -14.466 1.00 51.50 87 LEU A C 1
ATOM 647 O O . LEU A 1 87 ? 12.643 5.243 -13.777 1.00 51.50 87 LEU A O 1
ATOM 651 N N . LEU A 1 88 ? 12.231 3.993 -15.591 1.00 51.34 88 LEU A N 1
ATOM 652 C CA . LEU A 1 88 ? 13.623 4.004 -16.065 1.00 51.34 88 LEU A CA 1
ATOM 653 C C . LEU A 1 88 ? 13.952 5.223 -16.945 1.00 51.34 88 LEU A C 1
ATOM 655 O O . LEU A 1 88 ? 15.121 5.478 -17.222 1.00 51.34 88 LEU A O 1
ATOM 659 N N . GLN A 1 89 ? 12.958 6.038 -17.313 1.00 47.84 89 GLN A N 1
ATOM 660 C CA . GLN A 1 89 ? 13.132 7.213 -18.182 1.00 47.84 89 GLN A CA 1
ATOM 661 C C . GLN A 1 89 ? 13.570 8.511 -17.461 1.00 47.84 89 GLN A C 1
ATOM 663 O O . GLN A 1 89 ? 13.372 9.610 -17.970 1.00 47.84 89 GLN A O 1
ATOM 668 N N . GLY A 1 90 ? 14.224 8.414 -16.299 1.00 44.19 90 GLY A N 1
ATOM 669 C CA . GLY A 1 90 ? 15.087 9.501 -15.809 1.00 44.19 90 GLY A CA 1
ATOM 670 C C . GLY A 1 90 ? 14.398 10.764 -15.272 1.00 44.19 90 GLY A C 1
ATOM 671 O O . GLY A 1 90 ? 14.983 11.844 -15.340 1.00 44.19 90 GLY A O 1
ATOM 672 N N . VAL A 1 91 ? 13.196 10.668 -14.695 1.00 42.12 91 VAL A N 1
ATOM 673 C CA . VAL A 1 91 ? 12.547 11.815 -14.030 1.00 42.12 91 VAL A CA 1
ATOM 674 C C . VAL A 1 91 ? 12.484 11.559 -12.525 1.00 42.12 91 VAL A C 1
ATOM 676 O O . VAL A 1 91 ? 11.760 10.677 -12.072 1.00 42.12 91 VAL A O 1
ATOM 679 N N . GLY A 1 92 ? 13.293 12.314 -11.777 1.00 43.03 92 GLY A N 1
ATOM 680 C CA . GLY A 1 92 ? 13.611 12.097 -10.365 1.00 43.03 92 GLY A CA 1
ATOM 681 C C . GLY A 1 92 ? 12.424 11.907 -9.421 1.00 43.03 92 GLY A C 1
ATOM 682 O O . GLY A 1 92 ? 11.330 12.391 -9.687 1.00 43.03 92 GLY A O 1
ATOM 683 N N . VAL A 1 93 ? 12.698 11.194 -8.320 1.00 47.84 93 VAL A N 1
ATOM 684 C CA . VAL A 1 93 ? 11.900 10.985 -7.093 1.00 47.84 93 VAL A CA 1
ATOM 685 C C . VAL A 1 93 ? 10.474 11.552 -7.162 1.00 47.84 93 VAL A C 1
ATOM 687 O O . VAL A 1 93 ? 10.124 12.517 -6.483 1.00 47.84 93 VAL A O 1
ATOM 690 N N . LYS A 1 94 ? 9.615 10.959 -7.995 1.00 54.62 94 LYS A N 1
ATOM 691 C CA . LYS A 1 94 ? 8.186 11.269 -7.970 1.00 54.62 94 LYS A CA 1
ATOM 692 C C . LYS A 1 94 ? 7.586 10.447 -6.849 1.00 54.62 94 LYS A C 1
ATOM 694 O O . LYS A 1 94 ? 7.604 9.220 -6.905 1.00 54.62 94 LYS A O 1
ATOM 699 N N . LEU A 1 95 ? 7.088 11.129 -5.819 1.00 57.34 95 LEU A N 1
ATOM 700 C CA . LEU A 1 95 ? 6.338 10.502 -4.739 1.00 57.34 95 LEU A CA 1
ATOM 701 C C . LEU A 1 95 ? 5.200 9.684 -5.367 1.00 57.34 95 LEU A C 1
ATOM 703 O O . LEU A 1 95 ? 4.239 10.240 -5.898 1.00 57.34 95 LEU A O 1
ATOM 707 N N . SER A 1 96 ? 5.352 8.364 -5.394 1.00 72.75 96 SER A N 1
ATOM 708 C CA . SE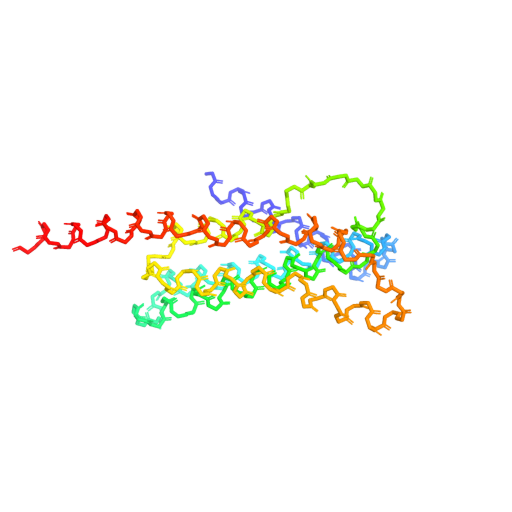R A 1 96 ? 4.378 7.495 -6.044 1.00 72.75 96 SER A CA 1
ATOM 709 C C . SER A 1 96 ? 3.113 7.416 -5.200 1.00 72.75 96 SER A C 1
ATOM 711 O O . SER A 1 96 ? 3.153 7.465 -3.968 1.00 72.75 96 SER A O 1
ATOM 713 N N . TRP A 1 97 ? 1.974 7.255 -5.869 1.00 81.94 97 TRP A N 1
ATOM 714 C CA . TRP A 1 97 ? 0.677 7.081 -5.218 1.00 81.94 97 TRP A CA 1
ATOM 715 C C . TRP A 1 97 ? 0.664 5.897 -4.235 1.00 81.94 97 TRP A C 1
ATOM 717 O O . TRP A 1 97 ? -0.070 5.913 -3.249 1.00 81.94 97 TRP A O 1
ATOM 727 N N . LEU A 1 98 ? 1.547 4.912 -4.437 1.00 83.31 98 LEU A N 1
ATOM 728 C CA . LEU A 1 98 ? 1.788 3.823 -3.491 1.00 83.31 98 LEU A CA 1
ATOM 729 C C . LEU A 1 98 ? 2.254 4.326 -2.114 1.00 83.31 98 LEU A C 1
ATOM 731 O O . LEU A 1 98 ? 1.780 3.839 -1.092 1.00 83.31 98 LEU A O 1
ATOM 735 N N . ALA A 1 99 ? 3.148 5.316 -2.064 1.00 85.12 99 ALA A N 1
ATOM 736 C CA . ALA A 1 99 ? 3.638 5.884 -0.807 1.00 85.12 99 ALA A CA 1
ATOM 737 C C . ALA A 1 99 ? 2.504 6.559 -0.017 1.00 85.12 99 ALA A C 1
ATOM 739 O O . ALA A 1 99 ? 2.375 6.367 1.193 1.00 85.12 99 ALA A O 1
ATOM 740 N N . VAL A 1 100 ? 1.634 7.289 -0.724 1.00 86.94 100 VAL A N 1
ATOM 741 C CA . VAL A 1 100 ? 0.426 7.897 -0.149 1.00 86.94 100 VAL A CA 1
ATOM 742 C C . VAL A 1 100 ? -0.523 6.816 0.366 1.00 86.94 100 VAL A C 1
ATOM 744 O O . VAL A 1 100 ? -1.016 6.921 1.486 1.00 86.94 100 VAL A O 1
ATOM 747 N N . TRP A 1 101 ? -0.734 5.748 -0.407 1.00 88.00 101 TRP A N 1
ATOM 748 C CA . TRP A 1 101 ? -1.569 4.613 -0.012 1.00 88.00 101 TRP A CA 1
ATOM 749 C C . TRP A 1 101 ? -1.089 3.960 1.289 1.00 88.00 101 TRP A C 1
ATOM 751 O O . TRP A 1 101 ? -1.886 3.738 2.199 1.00 88.00 101 TRP A O 1
ATOM 761 N N . ILE A 1 102 ? 0.220 3.714 1.407 1.00 86.69 102 ILE A N 1
ATOM 762 C CA . ILE A 1 102 ? 0.844 3.128 2.601 1.00 86.69 102 ILE A CA 1
ATOM 763 C C . ILE A 1 102 ? 0.620 4.009 3.840 1.00 86.69 102 ILE A C 1
ATOM 765 O O . ILE A 1 102 ? 0.329 3.483 4.911 1.00 86.69 102 ILE A O 1
ATOM 769 N N . LEU A 1 103 ? 0.716 5.334 3.700 1.00 87.94 103 LEU A N 1
ATOM 770 C CA . LEU A 1 103 ? 0.556 6.278 4.812 1.00 87.94 103 LEU A CA 1
ATOM 771 C C . LEU A 1 103 ? -0.900 6.514 5.216 1.00 87.94 103 LEU A C 1
ATOM 773 O O . LEU A 1 103 ? -1.193 6.690 6.398 1.00 87.94 103 LEU A O 1
ATOM 777 N N . LEU A 1 104 ? -1.809 6.557 4.242 1.00 86.06 104 LEU A N 1
ATOM 778 C CA . LEU A 1 104 ? -3.198 6.951 4.469 1.00 86.06 104 LEU A CA 1
ATOM 779 C C . LEU A 1 104 ? -4.033 5.783 4.996 1.00 86.06 104 LEU A C 1
ATOM 781 O O . LEU A 1 104 ? -4.910 5.968 5.834 1.00 86.06 104 LEU A O 1
ATOM 785 N N . PHE A 1 105 ? -3.745 4.559 4.562 1.00 84.44 105 PHE A N 1
ATOM 786 C CA . PHE A 1 105 ? -4.551 3.401 4.930 1.00 84.44 105 PHE A CA 1
ATOM 787 C C . PHE A 1 105 ? -4.616 3.097 6.444 1.00 84.44 105 PHE A C 1
ATOM 789 O O . PHE A 1 105 ? -5.711 2.815 6.942 1.00 84.44 105 PHE A O 1
ATOM 796 N N . PRO A 1 106 ? -3.520 3.208 7.219 1.00 83.12 106 PRO A N 1
ATOM 797 C CA . PRO A 1 106 ? -3.566 3.044 8.671 1.00 83.12 106 PRO A CA 1
ATOM 798 C C . PRO A 1 106 ? -4.456 4.059 9.402 1.00 83.12 106 PRO A C 1
ATOM 800 O O . PRO A 1 106 ? -4.887 3.772 10.516 1.00 83.12 106 PRO A O 1
ATOM 803 N N . LEU A 1 107 ? -4.759 5.218 8.795 1.00 81.75 107 LEU A N 1
ATOM 804 C CA . LEU A 1 107 ? -5.734 6.172 9.345 1.00 81.75 107 LEU A CA 1
ATOM 805 C C . LEU A 1 107 ? -7.170 5.651 9.225 1.00 81.75 107 LEU A C 1
ATOM 807 O O . LEU A 1 107 ? -8.018 5.967 10.054 1.00 81.75 107 LEU A O 1
ATOM 811 N N . LEU A 1 108 ? -7.454 4.877 8.176 1.00 79.69 108 LEU A N 1
ATOM 812 C CA . LEU A 1 108 ? -8.794 4.366 7.892 1.00 79.69 108 LEU A CA 1
ATOM 813 C C . LEU A 1 108 ? -9.130 3.150 8.753 1.00 79.69 108 LEU A C 1
ATOM 815 O O . LEU A 1 108 ? -10.293 2.943 9.101 1.00 79.69 108 LEU A O 1
ATOM 819 N N . ILE A 1 109 ? -8.127 2.325 9.068 1.00 77.75 109 ILE A N 1
ATOM 820 C CA . ILE A 1 109 ? -8.331 1.055 9.763 1.00 77.75 109 ILE A CA 1
ATOM 821 C C . ILE A 1 109 ? -7.562 1.043 11.087 1.00 77.75 109 ILE A C 1
ATOM 823 O O . ILE A 1 109 ? -6.347 0.819 11.077 1.00 77.75 109 ILE A O 1
ATOM 827 N N . PRO A 1 110 ? -8.257 1.195 12.235 1.00 71.12 110 PRO A N 1
ATOM 828 C CA . PRO A 1 110 ? -7.637 1.102 13.550 1.00 71.12 110 PRO A CA 1
ATOM 829 C C . PRO A 1 110 ? -7.039 -0.294 13.720 1.00 71.12 110 PRO A C 1
ATOM 831 O O . PRO A 1 110 ? -7.740 -1.299 13.865 1.00 71.12 110 PRO A O 1
ATOM 834 N N . SER A 1 111 ? -5.716 -0.372 13.683 1.00 77.38 111 SER A N 1
ATOM 835 C CA . SER A 1 111 ? -4.972 -1.611 13.846 1.00 77.38 111 SER A CA 1
ATOM 836 C C . SER A 1 111 ? -3.821 -1.389 14.816 1.00 77.38 111 SER A C 1
ATOM 838 O O . SER A 1 111 ? -3.383 -0.266 15.049 1.00 77.38 111 SER A O 1
ATOM 840 N N . ARG A 1 112 ? -3.342 -2.473 15.436 1.00 81.25 112 ARG A N 1
ATOM 841 C CA . ARG A 1 112 ? -2.198 -2.378 16.350 1.00 81.25 112 ARG A CA 1
ATOM 842 C C . ARG A 1 112 ? -0.979 -1.832 15.588 1.00 81.25 112 ARG A C 1
ATOM 844 O O . ARG A 1 112 ? -0.728 -2.336 14.490 1.00 81.25 112 ARG A O 1
ATOM 851 N N . PRO A 1 113 ? -0.170 -0.933 16.177 1.00 80.81 113 PRO A N 1
ATOM 852 C CA . PRO A 1 113 ? 0.954 -0.288 15.490 1.00 80.81 113 PRO A CA 1
ATOM 853 C C . PRO A 1 113 ? 1.921 -1.284 14.833 1.00 80.81 113 PRO A C 1
ATOM 855 O O . PRO A 1 113 ? 2.285 -1.128 13.673 1.00 80.81 113 PRO A O 1
ATOM 858 N N . LEU A 1 114 ? 2.244 -2.383 15.528 1.00 83.44 114 LEU A N 1
ATOM 859 C CA . LEU A 1 114 ? 3.099 -3.453 14.993 1.00 83.44 114 LEU A CA 1
ATOM 860 C C . LEU A 1 114 ? 2.491 -4.167 13.778 1.00 83.44 114 LEU A C 1
ATOM 862 O O . LEU A 1 114 ? 3.213 -4.541 12.860 1.00 83.44 114 LEU A O 1
ATOM 866 N N . ARG A 1 115 ? 1.165 -4.358 13.745 1.00 84.94 115 ARG A N 1
ATOM 867 C CA . ARG A 1 115 ? 0.499 -4.953 12.577 1.00 84.94 115 ARG A CA 1
ATOM 868 C C . ARG A 1 115 ? 0.505 -3.986 11.402 1.00 84.94 115 ARG A C 1
ATOM 870 O O . ARG A 1 115 ? 0.773 -4.425 10.291 1.00 84.94 115 ARG A O 1
ATOM 877 N N . SER A 1 116 ? 0.248 -2.701 11.657 1.00 84.62 116 SER A N 1
ATOM 878 C CA . SER A 1 116 ? 0.332 -1.657 10.632 1.00 84.62 116 SER A CA 1
ATOM 879 C C . SER A 1 116 ? 1.726 -1.602 10.014 1.00 84.62 116 SER A C 1
ATOM 881 O O . SER A 1 116 ? 1.835 -1.585 8.792 1.00 84.62 116 SER A O 1
ATOM 883 N N . LEU A 1 117 ? 2.784 -1.677 10.832 1.00 86.69 117 LEU A N 1
ATOM 884 C CA . LEU A 1 117 ? 4.163 -1.726 10.346 1.00 86.69 117 LEU A CA 1
ATOM 885 C C . LEU A 1 117 ? 4.378 -2.925 9.417 1.00 86.69 117 LEU A C 1
ATOM 887 O O . LEU A 1 117 ? 4.786 -2.736 8.279 1.00 86.69 117 LEU A O 1
ATOM 891 N N . VAL A 1 118 ? 4.027 -4.139 9.858 1.00 90.06 118 VAL A N 1
ATOM 892 C CA . VAL A 1 118 ? 4.194 -5.358 9.045 1.00 90.06 118 VAL A CA 1
ATOM 893 C C . VAL A 1 118 ? 3.437 -5.260 7.720 1.00 90.06 118 VAL A C 1
ATOM 895 O O . VAL A 1 118 ? 4.011 -5.536 6.671 1.00 90.06 118 VAL A O 1
ATOM 898 N N . VAL A 1 119 ? 2.167 -4.841 7.738 1.00 89.25 119 VAL A N 1
ATOM 899 C CA . VAL A 1 119 ? 1.369 -4.718 6.507 1.00 89.25 119 VAL A CA 1
ATOM 900 C C . VAL A 1 119 ? 1.912 -3.617 5.601 1.00 89.25 119 VAL A C 1
ATOM 902 O O . VAL A 1 119 ? 2.005 -3.817 4.395 1.00 89.25 119 VAL A O 1
ATOM 905 N N . SER A 1 120 ? 2.329 -2.487 6.161 1.00 87.88 120 SER A N 1
ATOM 906 C CA . SER A 1 120 ? 2.905 -1.375 5.403 1.00 87.88 120 SER A CA 1
ATOM 907 C C . SER A 1 120 ? 4.244 -1.751 4.775 1.00 87.88 120 SER A C 1
ATOM 909 O O . SER A 1 120 ? 4.501 -1.391 3.630 1.00 87.88 120 SER A O 1
ATOM 911 N N . THR A 1 121 ? 5.072 -2.540 5.466 1.00 90.19 121 THR A N 1
ATOM 912 C CA . THR A 1 121 ? 6.297 -3.107 4.895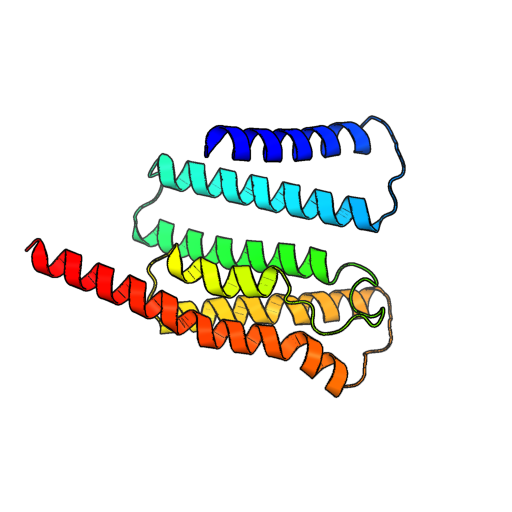 1.00 90.19 121 THR A CA 1
ATOM 913 C C . THR A 1 121 ? 5.975 -4.101 3.783 1.00 90.19 121 THR A C 1
ATOM 915 O O . THR A 1 121 ? 6.597 -4.026 2.732 1.00 90.19 121 THR A O 1
ATOM 918 N N . LEU A 1 122 ? 4.970 -4.968 3.955 1.00 92.06 122 LEU A N 1
ATOM 919 C CA . LEU A 1 122 ? 4.506 -5.858 2.882 1.00 92.06 122 LEU A CA 1
ATOM 920 C C . LEU A 1 122 ? 3.974 -5.079 1.669 1.00 92.06 122 LEU A C 1
ATOM 922 O O . LEU A 1 122 ? 4.165 -5.498 0.536 1.00 92.06 122 LEU A O 1
ATOM 926 N N . CYS A 1 123 ? 3.334 -3.931 1.887 1.00 89.44 123 CYS A N 1
ATOM 927 C CA . CYS A 1 123 ? 2.914 -3.037 0.809 1.00 89.44 123 CYS A CA 1
ATOM 928 C C . CYS A 1 123 ? 4.111 -2.348 0.141 1.00 89.44 123 CYS A C 1
ATOM 930 O O . CYS A 1 123 ? 4.114 -2.153 -1.065 1.00 89.44 123 CYS A O 1
ATOM 932 N N . ALA A 1 124 ? 5.147 -1.984 0.897 1.00 89.38 124 ALA A N 1
ATOM 933 C CA . ALA A 1 124 ? 6.370 -1.435 0.319 1.00 89.38 124 ALA A CA 1
ATOM 934 C C . ALA A 1 124 ? 7.123 -2.485 -0.513 1.00 89.38 124 ALA A C 1
ATOM 936 O O . ALA A 1 124 ? 7.702 -2.136 -1.538 1.00 89.38 124 ALA A O 1
ATOM 937 N N . THR A 1 125 ? 7.084 -3.765 -0.119 1.00 91.06 125 THR A N 1
ATOM 938 C CA . THR A 1 125 ? 7.744 -4.856 -0.852 1.00 91.06 125 THR A CA 1
ATOM 939 C C . THR A 1 125 ? 7.014 -5.264 -2.131 1.00 91.06 125 THR A C 1
ATOM 941 O O . THR A 1 125 ? 7.642 -5.891 -2.986 1.00 91.06 125 THR A O 1
ATOM 944 N N . THR A 1 126 ? 5.745 -4.882 -2.339 1.00 88.44 126 THR A N 1
ATOM 945 C CA . THR A 1 126 ? 5.064 -5.160 -3.617 1.00 88.44 126 THR A CA 1
ATOM 946 C C . THR A 1 126 ? 5.718 -4.423 -4.784 1.00 88.44 126 THR A C 1
ATOM 948 O O . THR A 1 126 ? 5.777 -4.975 -5.877 1.00 88.44 126 THR A O 1
ATOM 951 N N . ALA A 1 127 ? 6.265 -3.224 -4.559 1.00 85.56 127 ALA A N 1
ATOM 952 C CA . ALA A 1 127 ? 6.968 -2.449 -5.582 1.00 85.56 127 ALA A CA 1
ATOM 953 C C . ALA A 1 127 ? 8.215 -3.165 -6.139 1.00 85.56 127 ALA A C 1
ATOM 955 O O . ALA A 1 127 ? 8.244 -3.444 -7.339 1.00 85.56 127 ALA A O 1
ATOM 956 N N . PRO A 1 128 ? 9.227 -3.524 -5.319 1.00 86.50 128 PRO A N 1
ATOM 957 C CA . PRO A 1 128 ? 10.373 -4.273 -5.812 1.00 86.50 128 PRO A CA 1
ATOM 958 C C . PRO A 1 128 ? 9.970 -5.656 -6.328 1.00 86.50 128 PRO A C 1
ATOM 960 O O . PRO A 1 128 ? 10.501 -6.078 -7.348 1.00 86.50 128 PRO A O 1
ATOM 963 N N . ALA A 1 129 ? 9.014 -6.349 -5.697 1.00 87.69 129 ALA A N 1
ATOM 964 C CA . ALA A 1 129 ? 8.576 -7.667 -6.161 1.00 87.69 129 ALA A CA 1
ATOM 965 C C . ALA A 1 129 ? 8.028 -7.624 -7.596 1.00 87.69 129 ALA A C 1
ATOM 967 O O . ALA A 1 129 ? 8.453 -8.413 -8.436 1.00 87.69 129 ALA A O 1
ATOM 968 N N . VAL A 1 130 ? 7.133 -6.678 -7.893 1.00 84.56 130 VAL A N 1
ATOM 969 C CA . VAL A 1 130 ? 6.596 -6.483 -9.247 1.00 84.56 130 VAL A CA 1
ATOM 970 C C . VAL A 1 130 ? 7.706 -6.102 -10.221 1.00 84.56 130 VAL A C 1
ATOM 972 O O . VAL A 1 130 ? 7.781 -6.688 -11.296 1.00 84.56 130 VAL A O 1
ATOM 975 N N . PHE A 1 131 ? 8.588 -5.173 -9.841 1.00 83.25 131 PHE A N 1
ATOM 976 C CA . PHE A 1 131 ? 9.709 -4.760 -10.683 1.00 83.25 131 PHE A CA 1
ATOM 977 C C . PHE A 1 131 ? 10.616 -5.939 -11.061 1.00 83.25 131 PHE A C 1
ATOM 979 O O . PHE A 1 131 ? 10.938 -6.116 -12.232 1.00 83.25 131 PHE A O 1
ATOM 986 N N . 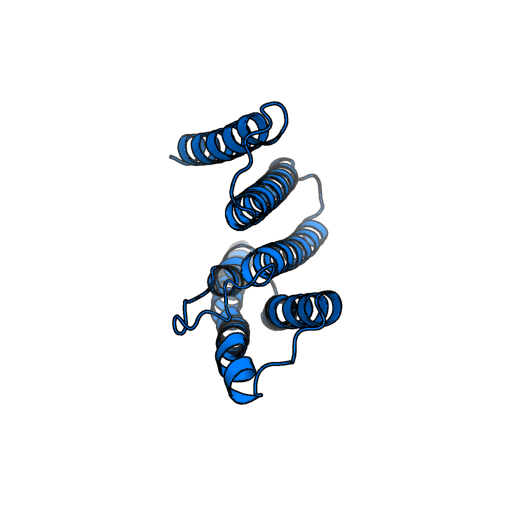PHE A 1 132 ? 10.995 -6.780 -10.092 1.00 84.12 132 PHE A N 1
ATOM 987 C CA . PHE A 1 132 ? 11.823 -7.957 -10.356 1.00 84.12 132 PHE A CA 1
ATOM 988 C C . PHE A 1 132 ? 11.106 -8.970 -11.247 1.00 84.12 132 PHE A C 1
ATOM 990 O O . PHE A 1 132 ? 11.710 -9.458 -12.197 1.00 84.12 132 PHE A O 1
ATOM 997 N N . VAL A 1 133 ? 9.828 -9.263 -10.982 1.00 84.88 133 VAL A N 1
ATOM 998 C CA . VAL A 1 133 ? 9.029 -10.186 -11.807 1.00 84.88 133 VAL A CA 1
ATOM 999 C C . VAL A 1 133 ? 8.935 -9.688 -13.250 1.00 84.88 133 VAL A C 1
ATOM 1001 O O . VAL A 1 133 ? 9.113 -10.475 -14.176 1.00 84.88 133 VAL A O 1
ATOM 1004 N N . TRP A 1 134 ? 8.711 -8.389 -13.445 1.00 80.19 134 TRP A N 1
ATOM 1005 C CA . TRP A 1 134 ? 8.625 -7.777 -14.768 1.00 80.19 134 TRP A CA 1
ATOM 1006 C C . TRP A 1 134 ? 9.978 -7.768 -15.492 1.00 80.19 134 TRP A C 1
ATOM 1008 O O . TRP A 1 134 ? 10.072 -8.208 -16.633 1.00 80.19 134 TRP A O 1
ATOM 1018 N N . SER A 1 135 ? 11.053 -7.373 -14.802 1.00 79.88 135 SER A N 1
ATOM 1019 C CA . SER A 1 135 ? 12.420 -7.385 -15.342 1.00 79.88 135 SER A CA 1
ATOM 1020 C C . SER A 1 135 ? 12.877 -8.789 -15.746 1.00 79.88 135 SER A C 1
ATOM 1022 O O . SER A 1 135 ? 13.546 -8.933 -16.767 1.00 79.88 135 SER A O 1
ATOM 1024 N N . LEU A 1 136 ? 12.505 -9.820 -14.978 1.00 82.62 136 LEU A N 1
ATOM 1025 C CA . LEU A 1 136 ? 12.750 -11.226 -15.317 1.00 82.62 136 LEU A CA 1
ATOM 1026 C C . LEU A 1 136 ? 11.940 -11.671 -16.542 1.00 82.62 136 LEU A C 1
ATOM 1028 O O . LEU A 1 136 ? 12.462 -12.420 -17.362 1.00 82.62 136 LEU A O 1
ATOM 1032 N N . ALA A 1 137 ? 10.691 -11.215 -16.674 1.00 82.31 137 ALA A N 1
ATOM 1033 C CA . ALA A 1 137 ? 9.822 -11.561 -17.797 1.00 82.31 137 ALA A CA 1
ATOM 1034 C C . ALA A 1 137 ? 10.269 -10.915 -19.121 1.00 82.31 137 ALA A C 1
ATOM 1036 O O . ALA A 1 137 ? 10.195 -11.555 -20.166 1.00 82.31 137 ALA A O 1
ATOM 1037 N N . GLU A 1 138 ? 10.763 -9.675 -19.080 1.00 78.56 138 GLU A N 1
ATOM 1038 C CA . GLU A 1 138 ? 11.264 -8.951 -20.258 1.00 78.56 138 GLU A CA 1
ATOM 1039 C C . GLU A 1 138 ? 12.742 -9.231 -20.576 1.00 78.56 138 GLU A C 1
ATOM 1041 O O . GLU A 1 138 ? 13.240 -8.815 -21.620 1.00 78.56 138 GLU A O 1
ATOM 1046 N N . GLY A 1 139 ? 13.466 -9.919 -19.688 1.00 75.50 139 GLY A N 1
ATOM 1047 C CA . GLY A 1 139 ? 14.900 -10.177 -19.855 1.00 75.50 139 GLY A CA 1
ATOM 1048 C C . GLY A 1 139 ? 15.770 -8.917 -19.764 1.00 75.50 139 GLY A C 1
ATOM 1049 O O . GLY A 1 139 ? 16.884 -8.899 -20.289 1.00 75.50 139 GLY A O 1
ATOM 1050 N N . GLN A 1 140 ? 15.278 -7.856 -19.115 1.00 74.75 140 GLN A N 1
ATOM 1051 C CA . GLN A 1 140 ? 16.014 -6.603 -18.960 1.00 74.75 140 GLN A CA 1
ATOM 1052 C C . GLN A 1 140 ? 17.169 -6.747 -17.962 1.00 74.75 140 GLN A C 1
ATOM 1054 O O . GLN A 1 140 ? 17.059 -7.433 -16.942 1.00 74.75 140 GLN A O 1
ATOM 1059 N N . ALA A 1 141 ? 18.281 -6.059 -18.234 1.00 74.81 141 ALA A N 1
ATOM 1060 C CA . ALA A 1 141 ? 19.400 -5.998 -17.304 1.00 74.81 141 ALA A CA 1
ATOM 1061 C C . ALA A 1 141 ? 19.010 -5.205 -16.049 1.00 74.81 141 ALA A C 1
ATOM 1063 O O . ALA A 1 141 ? 18.474 -4.099 -16.136 1.00 74.81 141 ALA A O 1
ATOM 1064 N N . LEU A 1 142 ? 19.318 -5.759 -14.873 1.00 76.50 142 LEU A N 1
ATOM 1065 C CA . LEU A 1 142 ? 19.015 -5.095 -13.611 1.00 76.50 142 LEU A CA 1
ATOM 1066 C C . LEU A 1 142 ? 19.774 -3.758 -13.499 1.00 76.50 142 LEU A C 1
ATOM 1068 O O . LEU A 1 142 ? 20.987 -3.717 -13.741 1.00 76.50 142 LEU A O 1
ATOM 1072 N N . PRO A 1 143 ? 19.098 -2.668 -13.090 1.00 76.00 143 PRO A N 1
ATOM 1073 C CA . PRO A 1 143 ? 19.748 -1.392 -12.837 1.00 76.00 143 PRO A CA 1
ATOM 1074 C C . PRO A 1 143 ? 20.787 -1.507 -11.720 1.00 76.00 143 PRO A C 1
ATOM 1076 O O . PRO A 1 143 ? 20.751 -2.409 -10.880 1.00 76.00 143 PRO A O 1
ATOM 1079 N N . ARG A 1 144 ? 21.698 -0.533 -11.658 1.00 80.31 144 ARG A N 1
ATOM 1080 C CA . ARG A 1 144 ? 22.688 -0.449 -10.576 1.00 80.31 144 ARG A CA 1
ATOM 1081 C C . ARG A 1 144 ? 21.985 -0.354 -9.213 1.00 80.31 144 ARG A C 1
ATOM 1083 O O . ARG A 1 144 ? 21.033 0.407 -9.057 1.00 80.31 144 ARG A O 1
ATOM 1090 N N . LEU A 1 145 ? 22.527 -1.052 -8.211 1.00 81.75 145 LEU A N 1
ATOM 1091 C CA . LEU A 1 145 ? 22.086 -1.023 -6.806 1.00 81.75 145 LEU A CA 1
ATOM 1092 C C . LEU A 1 145 ? 21.698 0.368 -6.255 1.00 81.75 145 LEU A C 1
ATOM 1094 O O . LEU A 1 145 ? 20.631 0.455 -5.648 1.00 81.75 145 LEU A O 1
ATOM 1098 N N . PRO A 1 146 ? 22.475 1.454 -6.457 1.00 80.88 146 PRO A N 1
ATOM 1099 C CA . PRO A 1 146 ? 22.085 2.784 -5.977 1.00 80.88 146 PRO A CA 1
ATOM 1100 C C . PRO A 1 146 ? 20.766 3.292 -6.575 1.00 80.88 146 PRO A C 1
ATOM 1102 O O . PRO A 1 146 ? 19.962 3.863 -5.850 1.00 80.88 146 PRO A O 1
ATOM 1105 N N . VAL A 1 147 ? 20.486 3.010 -7.852 1.00 78.69 147 VAL A N 1
ATOM 1106 C CA . VAL A 1 147 ? 19.236 3.430 -8.513 1.00 78.69 147 VAL A CA 1
ATOM 1107 C C . VAL A 1 147 ? 18.040 2.673 -7.935 1.00 78.69 147 VAL A C 1
ATOM 1109 O O . VAL A 1 147 ? 16.990 3.259 -7.677 1.00 78.69 147 VAL A O 1
ATOM 1112 N N . LEU A 1 148 ? 18.207 1.372 -7.671 1.00 80.06 148 LEU A N 1
ATOM 1113 C CA . LEU A 1 148 ? 17.184 0.562 -7.004 1.00 80.06 148 LEU A CA 1
ATOM 1114 C C . LEU A 1 148 ? 16.922 1.083 -5.585 1.00 80.06 148 LEU A C 1
ATOM 1116 O O . LEU A 1 148 ? 15.768 1.247 -5.192 1.00 80.06 148 LEU A O 1
ATOM 1120 N N . ALA A 1 149 ? 17.978 1.393 -4.830 1.00 82.50 149 ALA A N 1
ATOM 1121 C CA . ALA A 1 149 ? 17.849 1.948 -3.489 1.00 82.50 149 ALA A CA 1
ATOM 1122 C C . ALA A 1 149 ? 17.113 3.297 -3.509 1.00 82.50 149 ALA A C 1
ATOM 1124 O O . ALA A 1 149 ? 16.129 3.451 -2.796 1.00 82.50 149 ALA A O 1
ATOM 1125 N N . GLU A 1 150 ? 17.504 4.235 -4.369 1.00 81.88 150 GLU A N 1
ATOM 1126 C CA . GLU A 1 150 ? 16.832 5.536 -4.509 1.00 81.88 150 GLU A CA 1
ATOM 1127 C C . GLU A 1 150 ? 15.359 5.403 -4.923 1.00 81.88 150 GLU A C 1
ATOM 1129 O O . GLU A 1 150 ? 14.515 6.180 -4.476 1.00 81.88 150 GLU A O 1
ATOM 1134 N N . THR A 1 151 ? 15.031 4.383 -5.721 1.00 80.69 151 THR A N 1
ATOM 1135 C CA . THR A 1 151 ? 13.660 4.125 -6.183 1.00 80.69 151 THR A CA 1
ATOM 1136 C C . THR A 1 151 ? 12.776 3.534 -5.084 1.00 80.69 151 THR A C 1
ATOM 1138 O O . THR A 1 151 ? 11.617 3.929 -4.949 1.00 80.69 151 THR A O 1
ATOM 1141 N N . PHE A 1 152 ? 13.287 2.583 -4.292 1.00 84.06 152 PHE A N 1
ATOM 1142 C CA . PHE A 1 152 ? 12.462 1.830 -3.339 1.00 84.06 152 PHE A CA 1
ATOM 1143 C C . PHE A 1 152 ? 12.539 2.327 -1.894 1.00 84.06 152 PHE A C 1
ATOM 1145 O O . PHE A 1 152 ? 11.569 2.165 -1.150 1.00 84.06 152 PHE A O 1
ATOM 1152 N N . LEU A 1 153 ? 13.650 2.942 -1.480 1.00 85.94 153 LEU A N 1
ATOM 1153 C CA . LEU A 1 153 ? 13.856 3.426 -0.112 1.00 85.94 153 LEU A CA 1
ATOM 1154 C C . LEU A 1 153 ? 12.729 4.355 0.383 1.00 85.94 153 LEU A C 1
ATOM 1156 O O . LEU A 1 153 ? 12.295 4.164 1.524 1.00 85.94 153 LEU A O 1
ATOM 1160 N N . PRO A 1 154 ? 12.171 5.278 -0.432 1.00 85.94 154 PRO A N 1
ATOM 1161 C CA . PRO A 1 154 ? 11.060 6.122 0.003 1.00 85.94 154 PRO A CA 1
ATOM 1162 C C . PRO A 1 154 ? 9.836 5.327 0.483 1.00 85.94 154 PRO A C 1
ATOM 1164 O O . PRO A 1 154 ? 9.208 5.715 1.466 1.00 85.94 154 PRO A O 1
ATOM 1167 N N . TYR A 1 155 ? 9.519 4.181 -0.134 1.00 86.81 155 TYR A N 1
ATOM 1168 C CA . TYR A 1 155 ? 8.378 3.354 0.284 1.00 86.81 155 TYR A CA 1
ATOM 1169 C C . TYR A 1 155 ? 8.586 2.724 1.661 1.00 86.81 155 TYR A C 1
ATOM 1171 O O . TYR A 1 155 ? 7.645 2.653 2.451 1.00 86.81 155 TYR A O 1
ATOM 1179 N N . TYR A 1 156 ? 9.814 2.308 1.977 1.00 88.50 156 TYR A N 1
ATOM 1180 C CA . TYR A 1 156 ? 10.148 1.764 3.294 1.00 88.50 156 TYR A CA 1
ATOM 1181 C C . TYR A 1 156 ? 10.143 2.845 4.377 1.00 88.50 156 TYR A C 1
ATOM 1183 O O . TYR A 1 156 ? 9.677 2.590 5.487 1.00 88.50 156 TYR A O 1
ATOM 1191 N N . VAL A 1 157 ? 10.577 4.066 4.047 1.00 88.50 157 VAL A N 1
ATOM 1192 C CA . VAL A 1 157 ? 10.435 5.226 4.940 1.00 88.50 157 VAL A CA 1
ATOM 1193 C C . VAL A 1 157 ? 8.954 5.495 5.218 1.00 88.50 157 VAL A C 1
ATOM 1195 O O . VAL A 1 157 ? 8.563 5.613 6.379 1.00 88.50 157 VAL A O 1
ATOM 1198 N N . CYS A 1 158 ? 8.101 5.500 4.189 1.00 87.19 158 CYS A N 1
ATOM 1199 C CA . CYS A 1 158 ? 6.652 5.636 4.354 1.00 87.19 158 CYS A CA 1
ATOM 1200 C C . CYS A 1 158 ? 6.044 4.503 5.190 1.00 87.19 158 CYS A C 1
ATOM 1202 O O . CYS A 1 158 ? 5.179 4.765 6.021 1.00 87.19 158 CYS A O 1
ATOM 1204 N N . ALA A 1 159 ? 6.517 3.265 5.031 1.00 88.56 159 ALA A N 1
ATOM 1205 C CA . ALA A 1 159 ? 6.071 2.139 5.845 1.00 88.56 159 ALA A CA 1
ATOM 1206 C C . ALA A 1 159 ? 6.444 2.291 7.328 1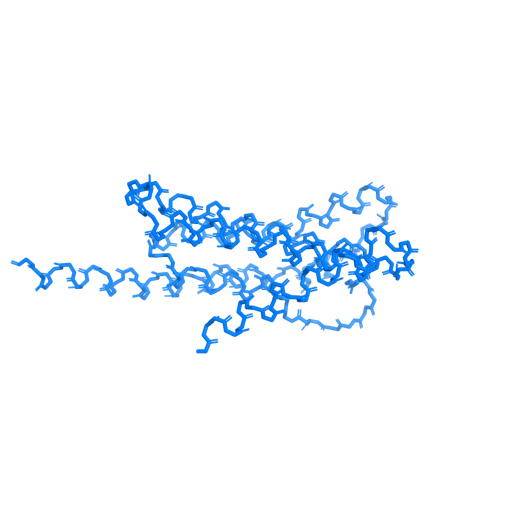.00 88.56 159 ALA A C 1
ATOM 1208 O O . ALA A 1 159 ? 5.653 1.924 8.195 1.00 88.56 159 ALA A O 1
ATOM 1209 N N . GLY A 1 160 ? 7.610 2.865 7.634 1.00 87.06 160 GLY A N 1
ATOM 1210 C CA . GLY A 1 160 ? 7.977 3.226 9.005 1.00 87.06 160 GLY A CA 1
ATOM 1211 C C . GLY A 1 160 ? 7.105 4.359 9.554 1.00 87.06 160 GLY A C 1
ATOM 1212 O O . GLY A 1 160 ? 6.567 4.263 10.657 1.00 87.06 160 GLY A O 1
ATOM 1213 N N . LEU A 1 161 ? 6.897 5.410 8.759 1.00 87.56 161 LEU A N 1
ATOM 1214 C CA . LEU A 1 161 ? 6.073 6.560 9.137 1.00 87.56 161 LEU A CA 1
ATOM 1215 C C . LEU A 1 161 ? 4.589 6.207 9.313 1.00 87.56 161 LEU A C 1
ATOM 1217 O O . LEU A 1 161 ? 3.917 6.841 10.121 1.00 87.56 161 LEU A O 1
ATOM 1221 N N . ALA A 1 162 ? 4.093 5.164 8.643 1.00 87.12 162 ALA A N 1
ATOM 1222 C CA . ALA A 1 162 ? 2.735 4.630 8.774 1.00 87.12 162 ALA A CA 1
ATOM 1223 C C . ALA A 1 162 ? 2.382 4.143 10.198 1.00 87.12 162 ALA A C 1
ATOM 1225 O O . ALA A 1 162 ? 1.208 3.950 10.527 1.00 87.12 162 ALA A O 1
ATOM 1226 N N . VAL A 1 163 ? 3.374 3.984 11.080 1.00 85.81 163 VAL A N 1
ATOM 1227 C CA . VAL A 1 163 ? 3.157 3.689 12.504 1.00 85.81 163 VAL A CA 1
ATOM 1228 C C . VAL A 1 163 ? 2.533 4.875 13.239 1.00 85.81 163 VAL A C 1
ATOM 1230 O O . VAL A 1 163 ? 1.669 4.667 14.088 1.00 85.81 163 VAL A O 1
ATOM 1233 N N . VAL A 1 164 ? 2.920 6.105 12.893 1.00 86.25 164 VAL A N 1
ATOM 1234 C CA . VAL A 1 164 ? 2.418 7.335 13.528 1.00 86.25 164 VAL A CA 1
ATOM 1235 C C . VAL A 1 164 ? 0.893 7.464 13.402 1.00 86.25 164 VAL A C 1
ATOM 1237 O O . VAL A 1 164 ? 0.231 7.558 14.438 1.00 86.25 164 VAL A O 1
ATOM 1240 N N . PRO A 1 165 ? 0.292 7.409 12.193 1.00 81.12 165 PRO A N 1
ATOM 1241 C CA . PRO A 1 165 ? -1.159 7.471 12.064 1.00 81.12 165 PRO A CA 1
ATOM 1242 C C . PRO A 1 165 ? -1.863 6.279 12.718 1.00 81.12 165 PRO A C 1
ATOM 1244 O O . PRO A 1 165 ? -2.922 6.453 13.318 1.00 81.12 165 PRO A O 1
ATOM 1247 N N . ALA A 1 166 ? -1.275 5.079 12.651 1.00 82.88 166 ALA A N 1
ATOM 1248 C CA . ALA A 1 166 ? -1.847 3.894 13.288 1.00 82.88 166 ALA A CA 1
ATOM 1249 C C . ALA A 1 166 ? -1.928 4.049 14.811 1.00 82.88 166 ALA A C 1
ATOM 1251 O O . ALA A 1 166 ? -2.932 3.684 15.419 1.00 82.88 166 ALA A O 1
ATOM 1252 N N . TRP A 1 167 ? -0.877 4.597 15.425 1.00 84.31 167 TRP A N 1
ATOM 1253 C CA . TRP A 1 167 ? -0.830 4.845 16.859 1.00 84.31 167 TRP A CA 1
ATOM 1254 C C . TRP A 1 167 ? -1.843 5.911 17.275 1.00 84.31 167 TRP A C 1
ATOM 1256 O O . TRP A 1 167 ? -2.616 5.662 18.194 1.00 84.31 167 TRP A O 1
ATOM 1266 N N . LEU A 1 168 ? -1.919 7.026 16.539 1.00 85.06 168 LEU A N 1
ATOM 1267 C CA . LEU A 1 168 ? -2.886 8.098 16.793 1.00 85.06 168 LEU A CA 1
ATOM 1268 C C . LEU A 1 168 ? -4.330 7.574 16.796 1.00 85.06 168 LEU A C 1
ATOM 1270 O O . LEU A 1 168 ? -5.091 7.829 17.725 1.00 85.06 168 LEU A O 1
ATOM 1274 N N . VAL A 1 169 ? -4.710 6.810 15.771 1.00 84.38 169 VAL A N 1
ATOM 1275 C CA . VAL A 1 169 ? -6.072 6.273 15.653 1.00 84.38 169 VAL A CA 1
ATOM 1276 C C . VAL A 1 169 ? -6.343 5.186 16.696 1.00 84.38 169 VAL A C 1
ATOM 1278 O O . VAL A 1 169 ? -7.452 5.104 17.226 1.00 84.38 169 VAL A O 1
ATOM 1281 N N . PHE A 1 170 ? -5.347 4.354 17.012 1.00 81.75 170 PHE A N 1
ATOM 1282 C CA . PHE A 1 170 ? -5.483 3.321 18.036 1.00 81.75 170 PHE A CA 1
ATOM 1283 C C . PHE A 1 170 ? -5.695 3.927 19.430 1.00 81.75 170 PHE A C 1
ATOM 1285 O O . PHE A 1 170 ? -6.599 3.484 20.135 1.00 81.75 170 PHE A O 1
ATOM 1292 N N . ASP A 1 171 ? -4.918 4.952 19.788 1.00 82.94 171 ASP A N 1
ATOM 1293 C CA . ASP A 1 171 ? -4.983 5.620 21.092 1.00 82.94 171 ASP A CA 1
ATOM 1294 C C . ASP A 1 171 ? -6.328 6.337 21.299 1.00 82.94 171 ASP A C 1
ATOM 1296 O O . ASP A 1 171 ? -7.015 6.120 22.303 1.00 82.94 171 ASP A O 1
ATOM 1300 N N . LEU A 1 172 ? -6.784 7.076 20.277 1.00 80.69 172 LEU A N 1
ATOM 1301 C CA . LEU A 1 172 ? -8.110 7.706 20.253 1.00 80.69 172 LEU A CA 1
ATOM 1302 C C . LEU A 1 172 ? -9.242 6.678 20.389 1.00 80.69 172 LEU A C 1
ATOM 1304 O O . LEU A 1 172 ? -10.222 6.912 21.099 1.00 80.69 172 LEU A O 1
ATOM 1308 N N . GLY A 1 173 ? -9.105 5.525 19.731 1.00 76.44 173 GLY A N 1
ATOM 1309 C CA . GLY A 1 173 ? -10.065 4.429 19.827 1.00 76.44 173 GLY A CA 1
ATOM 1310 C C . GLY A 1 173 ? -10.136 3.829 21.232 1.00 76.44 173 GLY A C 1
ATOM 1311 O O . GLY A 1 173 ? -11.234 3.606 21.747 1.00 76.44 173 GLY A O 1
ATOM 1312 N N . SER A 1 174 ? -8.990 3.600 21.881 1.00 76.81 174 SER A N 1
ATOM 1313 C CA . SER A 1 174 ? -8.963 3.110 23.264 1.00 76.81 174 SER A CA 1
ATOM 1314 C C . SER A 1 174 ? -9.548 4.118 24.249 1.00 76.81 174 SER A C 1
ATOM 1316 O O . SER A 1 174 ? -10.395 3.736 25.053 1.00 76.81 174 SER A O 1
ATOM 1318 N N . ALA A 1 175 ? -9.187 5.400 24.142 1.00 77.44 175 ALA A N 1
ATOM 1319 C CA . ALA A 1 175 ? -9.676 6.446 25.039 1.00 77.44 175 ALA A CA 1
ATOM 1320 C C . ALA A 1 175 ? -11.205 6.613 24.971 1.00 77.44 175 ALA A C 1
ATOM 1322 O O . ALA A 1 175 ? -11.869 6.726 26.001 1.00 77.44 175 ALA A O 1
ATOM 1323 N N . ALA A 1 176 ? -11.785 6.555 23.768 1.00 74.50 176 ALA A N 1
ATOM 1324 C CA . ALA A 1 176 ? -13.233 6.641 23.574 1.00 74.50 176 ALA A CA 1
ATOM 1325 C C . ALA A 1 176 ? -14.003 5.425 24.119 1.00 74.50 176 ALA A C 1
ATOM 1327 O O . ALA A 1 176 ? -15.194 5.535 24.408 1.00 74.50 176 ALA A O 1
ATOM 1328 N N . THR A 1 177 ? -13.345 4.267 24.235 1.00 77.56 177 THR A N 1
ATOM 1329 C CA . THR A 1 177 ? -13.957 3.056 24.798 1.00 77.56 177 THR A CA 1
ATOM 1330 C C . THR A 1 177 ? -13.977 3.141 26.322 1.00 77.56 177 THR A C 1
ATOM 1332 O O . THR A 1 177 ? -15.025 2.936 26.917 1.00 77.56 177 THR A O 1
ATOM 1335 N N . THR A 1 178 ? -12.868 3.562 26.937 1.00 76.00 178 THR A N 1
ATOM 1336 C CA . THR A 1 178 ? -12.763 3.744 28.394 1.00 76.00 178 THR A CA 1
ATOM 1337 C C . THR A 1 178 ? -13.706 4.821 28.937 1.00 76.00 178 THR A C 1
ATOM 1339 O O . THR A 1 178 ? -14.153 4.709 30.065 1.00 76.00 178 THR A O 1
ATOM 1342 N N . ALA A 1 179 ? -14.026 5.862 28.161 1.00 73.19 179 ALA A N 1
ATOM 1343 C CA . ALA A 1 179 ? -14.957 6.918 28.584 1.00 73.19 179 ALA A CA 1
ATOM 1344 C C . ALA A 1 179 ? -16.448 6.539 28.459 1.00 73.19 179 ALA A C 1
ATOM 1346 O O . ALA A 1 179 ? -17.313 7.330 28.835 1.00 73.19 179 ALA A O 1
ATOM 1347 N N . ARG A 1 180 ? -16.760 5.386 27.850 1.00 65.38 180 ARG A N 1
ATOM 1348 C CA . ARG A 1 180 ? -18.131 4.874 27.695 1.00 65.38 180 ARG A CA 1
ATOM 1349 C C . ARG A 1 180 ? -18.531 3.863 28.769 1.00 65.38 180 ARG A C 1
ATOM 1351 O O . ARG A 1 180 ? -19.729 3.603 28.877 1.00 65.38 180 ARG A O 1
ATOM 1358 N N . ASP A 1 181 ? -17.557 3.327 29.497 1.00 54.72 181 ASP A N 1
ATOM 1359 C CA . ASP A 1 181 ? -17.737 2.454 30.661 1.00 54.72 181 ASP A CA 1
ATOM 1360 C C . ASP A 1 181 ? -17.696 3.287 31.955 1.00 54.72 181 ASP A C 1
ATOM 1362 O O . ASP A 1 181 ? -18.437 2.934 32.900 1.00 54.72 181 ASP A O 1
#

pLDDT: mean 73.89, std 13.22, range [38.5, 92.06]